Protein 2AXW (pdb70)

Solvent-accessible surface area: 14373 Å² total; per-residue (Å²): 29,68,10,64,31,112,54,93,50,21,62,45,83,102,11,175,81,21,28,99,0,0,30,3,79,0,27,5,204,80,87,9,73,5,1,18,0,20,5,72,48,162,74,16,99,84,125,14,15,78,1,12,0,95,10,126,93,42,199,71,101,0,101,0,43,2,9,36,121,52,23,56,64,41,183,62,175,61,17,80,0,2,43,50,111,16,148,85,121,72,4,104,2,20,0,21,0,20,28,91,33,120,22,26,96,30,32,0,101,5,21,0,2,0,0,2,29,3,52,78,81,92,115,11,89,66,55,93,24,96,7,102,15,170,40,66,13,72,25,106,42,87,75,72,131,42,72,91,14,151,72,26,34,101,2,0,18,3,76,0,5,2,168,80,82,10,67,5,1,23,0,18,5,74,31,178,53,16,117,82,114,13,16,50,1,31,2,123,15,145,98,50,245,72,84,1,85,0,55,2,7,28,136,50,23,62,60,41,192,62,191,61,16,105,0,2,44,58,111,18,148,78,98,65,4,115,2,23,0,24,0,15,30,97,25,114,8,31,82,21,63,0,82,0,15,0,3,0,0,3,20,12,52,94,80,75,124,11,86,60,54,146,18,73,1,96,9,150

Structure (mmCIF, N/CA/C/O backbone):
data_2AXW
#
_entry.id   2AXW
#
_cell.length_a   33.590
_cell.length_b   61.820
_cell.length_c   112.200
_cell.angle_alpha   90.00
_cell.angle_beta   90.00
_cell.angle_gamma   90.00
#
_symmetry.space_group_name_H-M   'P 21 21 21'
#
loop_
_entity.id
_entity.type
_entity.pdbx_description
1 polymer 'DraD invasin'
2 non-polymer 'CHLORIDE ION'
3 non-polymer GLYCEROL
4 water water
#
loop_
_atom_site.group_PDB
_atom_site.id
_atom_site.type_symbol
_atom_site.label_atom_id
_atom_site.label_alt_id
_atom_site.label_comp_id
_atom_site.label_asym_id
_atom_site.label_entity_id
_atom_site.label_seq_id
_atom_site.pdbx_PDB_ins_code
_atom_site.Cartn_x
_atom_site.Cartn_y
_atom_site.Cartn_z
_atom_site.occupancy
_atom_site.B_iso_or_equiv
_atom_site.auth_seq_id
_atom_site.auth_comp_id
_atom_site.auth_asym_id
_atom_site.auth_atom_id
_atom_site.pdbx_PDB_model_num
ATOM 1 N N . ALA A 1 1 ? -5.560 36.042 -5.300 1.00 17.84 1 ALA A N 1
ATOM 2 C CA . ALA A 1 1 ? -5.035 36.286 -3.903 1.00 12.83 1 ALA A CA 1
ATOM 3 C C . ALA A 1 1 ? -5.389 37.684 -3.469 1.00 12.00 1 ALA A C 1
ATOM 4 O O . ALA A 1 1 ? -5.147 38.628 -4.223 1.00 12.85 1 ALA A O 1
ATOM 13 N N . GLU A 1 2 ? -5.956 37.833 -2.272 1.00 10.77 2 GLU A N 1
ATOM 14 C CA . GLU A 1 2 ? -6.455 39.124 -1.803 1.00 11.51 2 GLU A CA 1
ATOM 15 C C . GLU A 1 2 ? -6.332 39.206 -0.299 1.00 10.07 2 GLU A C 1
ATOM 16 O O . GLU A 1 2 ? -6.591 38.226 0.410 1.00 11.37 2 GLU A O 1
ATOM 28 N N . LEU A 1 3 ? -5.956 40.380 0.174 1.00 9.91 3 LEU A N 1
ATOM 29 C CA . LEU A 1 3 ? -5.844 40.675 1.602 1.00 9.72 3 LEU A CA 1
ATOM 30 C C . LEU A 1 3 ? -6.997 41.544 2.092 1.00 10.12 3 LEU A C 1
ATOM 31 O O . LEU A 1 3 ? -7.494 42.391 1.346 1.00 11.71 3 LEU A O 1
ATOM 47 N N . HIS A 1 4 ? -7.335 41.403 3.361 1.00 10.84 4 HIS A N 1
ATOM 48 C CA . HIS A 1 4 ? -8.184 42.318 4.104 1.00 11.83 4 HIS A CA 1
ATOM 49 C C . HIS A 1 4 ? -7.555 42.576 5.450 1.00 11.69 4 HIS A C 1
ATOM 50 O O . HIS A 1 4 ? -6.932 41.677 6.038 1.00 12.63 4 HIS A O 1
ATOM 65 N N . LEU A 1 5 ? -7.726 43.790 5.959 1.00 12.32 5 LEU A N 1
ATOM 66 C CA . LEU A 1 5 ? -7.262 44.167 7.284 1.00 13.75 5 LEU A CA 1
ATOM 67 C C . LEU A 1 5 ? -8.305 45.027 7.949 1.00 14.57 5 LEU A C 1
ATOM 68 O O . LEU A 1 5 ? -8.914 45.878 7.305 1.00 18.10 5 LEU A O 1
ATOM 84 N N . GLU A 1 6 ? -8.460 44.842 9.253 1.00 15.33 6 GLU A N 1
ATOM 85 C CA . GLU A 1 6 ? -9.393 45.586 10.098 1.00 19.04 6 GLU A CA 1
ATOM 86 C C . GLU A 1 6 ? -8.574 46.072 11.306 1.00 18.08 6 GLU A C 1
ATOM 87 O O . GLU A 1 6 ? -7.708 45.363 11.846 1.00 17.43 6 GLU A O 1
ATOM 99 N N . SER A 1 7 ? -8.852 47.294 11.732 1.00 22.51 7 SER A N 1
ATOM 100 C CA . SER A 1 7 ? -8.060 47.907 12.781 1.00 28.71 7 SER A CA 1
ATOM 101 C C . SER A 1 7 ? -8.489 47.379 14.129 1.00 30.83 7 SER A C 1
ATOM 102 O O . SER A 1 7 ? -9.624 46.937 14.285 1.00 30.15 7 SER A O 1
ATOM 110 N N . ARG A 1 8 ? -7.535 47.385 15.062 1.00 32.41 8 ARG A N 1
ATOM 111 C CA . ARG A 1 8 ? -7.721 46.944 16.447 1.00 34.46 8 ARG A CA 1
ATOM 112 C C . ARG A 1 8 ? -6.902 47.826 17.400 1.00 35.27 8 ARG A C 1
ATOM 113 O O . ARG A 1 8 ? -5.870 48.379 17.017 1.00 33.42 8 ARG A O 1
ATOM 134 N N . GLY A 1 9 ? -7.379 47.948 18.640 1.00 38.01 9 GLY A N 1
ATOM 135 C CA . GLY A 1 9 ? -6.651 48.582 19.738 1.00 39.06 9 GLY A CA 1
ATOM 136 C C . GLY A 1 9 ? -5.724 49.751 19.427 1.00 39.71 9 GLY A C 1
ATOM 137 O O . GLY A 1 9 ? -4.501 49.563 19.301 1.00 41.51 9 GLY A O 1
ATOM 141 N N . GLY A 1 10 ? -6.302 50.954 19.338 1.00 37.78 10 GLY A N 1
ATOM 142 C CA . GLY A 1 10 ? -5.550 52.177 19.086 1.00 35.76 10 GLY A CA 1
ATOM 143 C C . GLY A 1 10 ? -5.677 53.220 20.185 1.00 32.77 10 GLY A C 1
ATOM 144 O O . GLY A 1 10 ? -5.589 54.421 19.943 1.00 33.38 10 GLY A O 1
ATOM 148 N N . SER A 1 11 ? -5.878 52.768 21.413 1.00 30.35 11 SER A N 1
ATOM 149 C CA . SER A 1 11 ? -6.115 53.695 22.513 1.00 27.16 11 SER A CA 1
ATOM 150 C C . SER A 1 11 ? -4.788 54.281 22.966 1.00 24.66 11 SER A C 1
ATOM 151 O O . SER A 1 11 ? -3.733 53.701 22.721 1.00 24.43 11 SER A O 1
ATOM 159 N N . GLY A 1 12 ? -4.849 55.440 23.615 1.00 24.24 12 GLY A N 1
ATOM 160 C CA . GLY A 1 12 ? -3.685 56.074 24.179 1.00 23.67 12 GLY A CA 1
ATOM 161 C C . GLY A 1 12 ? -3.350 55.394 25.481 1.00 21.04 12 GLY A C 1
ATOM 162 O O . GLY A 1 12 ? -3.452 55.999 26.548 1.00 24.50 12 GLY A O 1
ATOM 166 N N . THR A 1 13 ? -2.915 54.140 25.404 1.00 16.72 13 THR A N 1
ATOM 167 C CA . THR A 1 13 ? -2.465 53.431 26.578 1.00 13.85 13 THR A CA 1
ATOM 168 C C . THR A 1 13 ? -1.241 52.595 26.202 1.00 11.75 13 THR A C 1
ATOM 169 O O . THR A 1 13 ? -0.891 52.441 25.019 1.00 11.70 13 THR A O 1
ATOM 180 N N . GLN A 1 14 ? -0.613 52.003 27.222 1.00 10.73 14 GLN A N 1
ATOM 181 C CA . GLN A 1 14 ? 0.476 51.095 26.987 1.00 11.93 14 GLN A CA 1
ATOM 182 C C . GLN A 1 14 ? -0.097 49.992 26.072 1.00 11.23 14 GLN A C 1
ATOM 183 O O . GLN A 1 14 ? -1.211 49.511 26.295 1.00 13.59 14 GLN A O 1
ATOM 197 N N . LEU A 1 15 ? 0.697 49.512 25.107 1.00 9.35 15 LEU A N 1
ATOM 198 C CA . LEU A 1 15 ? 0.376 48.305 24.354 1.00 9.53 15 LEU A CA 1
ATOM 199 C C . LEU A 1 15 ? 1.042 47.127 25.024 1.00 9.24 15 LEU A C 1
ATOM 200 O O . LEU A 1 15 ? 2.226 47.154 25.316 1.00 11.33 15 LEU A O 1
ATOM 216 N N . ARG A 1 16 ? 0.288 46.075 25.256 1.00 9.28 16 ARG A N 1
ATOM 217 C CA . ARG A 1 16 ? 0.833 44.858 25.782 1.00 9.52 16 ARG A CA 1
ATOM 218 C C . ARG A 1 16 ? 1.395 43.976 24.675 1.00 8.56 16 ARG A C 1
ATOM 219 O O . ARG A 1 16 ? 0.866 43.959 23.558 1.00 9.51 16 ARG A O 1
ATOM 240 N N . ASP A 1 17 ? 2.408 43.193 24.993 1.00 8.34 17 ASP A N 1
ATOM 241 C CA . ASP A 1 17 ? 2.949 42.246 24.031 1.00 7.85 17 ASP A CA 1
ATOM 242 C C . ASP A 1 17 ? 1.816 41.366 23.538 1.00 8.14 17 ASP A C 1
ATOM 243 O O . ASP A 1 17 ? 1.052 40.825 24.325 1.00 9.51 17 ASP A O 1
ATOM 252 N N . GLY A 1 18 ? 1.738 41.195 22.225 1.00 8.83 18 GLY A N 1
ATOM 253 C CA . GLY A 1 18 ? 0.700 40.416 21.620 1.00 10.11 18 GLY A CA 1
ATOM 254 C C . GLY A 1 18 ? -0.583 41.155 21.317 1.00 10.61 18 GLY A C 1
ATOM 255 O O . GLY A 1 18 ? -1.463 40.571 20.674 1.00 12.94 18 GLY A O 1
ATOM 259 N N . ALA A 1 19 ? -0.725 42.400 21.749 1.00 11.43 19 ALA A N 1
ATOM 260 C CA . ALA A 1 19 ? -1.940 43.166 21.476 1.00 11.90 19 ALA A CA 1
ATOM 261 C C . ALA A 1 19 ? -2.154 43.264 19.995 1.00 11.00 19 ALA A C 1
ATOM 262 O O . ALA A 1 19 ? -1.247 43.630 19.250 1.00 11.22 19 ALA A O 1
ATOM 269 N N . LYS A 1 20 ? -3.371 43.033 19.541 1.00 11.77 20 LYS A N 1
ATOM 270 C CA . LYS A 1 20 ? -3.672 43.123 18.128 1.00 11.19 20 LYS A CA 1
ATOM 271 C C . LYS A 1 20 ? -3.814 44.576 17.755 1.00 12.35 20 LYS A C 1
ATOM 272 O O . LYS A 1 20 ? -4.598 45.307 18.346 1.00 17.67 20 LYS A O 1
ATOM 291 N N . VAL A 1 21 ? -2.989 45.022 16.843 1.00 11.02 21 VAL A N 1
ATOM 292 C CA . VAL A 1 21 ? -3.159 46.309 16.238 1.00 13.06 21 VAL A CA 1
ATOM 293 C C . VAL A 1 21 ? -3.933 46.255 14.950 1.00 13.69 21 VAL A C 1
ATOM 294 O O . VAL A 1 21 ? -4.529 47.247 14.570 1.00 17.20 21 VAL A O 1
ATOM 307 N N . ALA A 1 22 ? -3.913 45.110 14.267 1.00 12.59 22 ALA A N 1
ATOM 308 C CA . ALA A 1 22 ? -4.794 44.875 13.128 1.00 12.74 22 ALA A CA 1
ATOM 309 C C . ALA A 1 22 ? -5.030 43.394 13.007 1.00 11.47 22 ALA A C 1
ATOM 310 O O . ALA A 1 22 ? -4.193 42.586 13.396 1.00 12.64 22 ALA A O 1
ATOM 317 N N . THR A 1 23 ? -6.183 43.017 12.475 1.00 12.29 23 THR A N 1
ATOM 318 C CA . THR A 1 23 ? -6.481 41.636 12.169 1.00 13.31 23 THR A CA 1
ATOM 319 C C . THR A 1 23 ? -6.810 41.519 10.707 1.00 11.18 23 THR A C 1
ATOM 320 O O . THR A 1 23 ? -7.531 42.337 10.139 1.00 13.09 23 THR A O 1
ATOM 331 N N . GLY A 1 24 ? -6.248 40.513 10.089 1.00 11.67 24 GLY A N 1
ATOM 332 C CA . GLY A 1 24 ? -6.302 40.334 8.664 1.00 13.65 24 GLY A CA 1
ATOM 333 C C . GLY A 1 24 ? -6.745 38.960 8.250 1.00 10.25 24 GLY A C 1
ATOM 334 O O . GLY A 1 24 ? -6.819 37.993 9.024 1.00 10.67 24 GLY A O 1
ATOM 338 N N . ARG A 1 25 ? -6.958 38.870 6.952 1.00 10.09 25 ARG A N 1
ATOM 339 C CA . ARG A 1 25 ? -7.171 37.601 6.312 1.00 10.30 25 ARG A CA 1
ATOM 340 C C . ARG A 1 25 ? -6.586 37.658 4.920 1.00 8.94 25 ARG A C 1
ATOM 341 O O . ARG A 1 25 ? -6.470 38.727 4.323 1.00 10.17 25 ARG A O 1
ATOM 362 N N . ILE A 1 26 ? -6.234 36.486 4.421 1.00 9.02 26 ILE A N 1
ATOM 363 C CA . ILE A 1 26 ? -5.802 36.297 3.067 1.00 9.30 26 ILE A CA 1
ATOM 364 C C . ILE A 1 26 ? -6.698 35.227 2.448 1.00 8.82 26 ILE A C 1
ATOM 365 O O . ILE A 1 26 ? -6.960 34.185 3.051 1.00 10.03 26 ILE A O 1
ATOM 381 N N . ILE A 1 27 ? -7.181 35.540 1.248 1.00 9.74 27 ILE A N 1
ATOM 382 C CA . ILE A 1 27 ? -8.114 34.714 0.503 1.00 10.28 27 ILE A CA 1
ATOM 383 C C . ILE A 1 27 ? -7.491 34.292 -0.810 1.00 9.78 27 ILE A C 1
ATOM 384 O O . ILE A 1 27 ? -6.954 35.130 -1.524 1.00 11.57 27 ILE A O 1
ATOM 400 N N . CYS A 1 28 ? -7.639 33.018 -1.148 1.00 10.77 28 CYS A N 1
ATOM 401 C CA . CYS A 1 28 ? -7.124 32.487 -2.394 1.00 11.99 28 CYS A CA 1
ATOM 402 C C . CYS A 1 28 ? -8.237 31.847 -3.230 1.00 13.48 28 CYS A C 1
ATOM 403 O O . CYS A 1 28 ? -9.035 31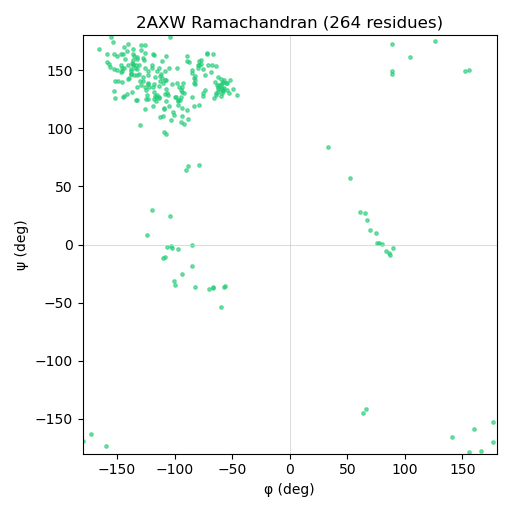.124 -2.662 1.00 19.71 28 CYS A O 1
ATOM 410 N N . ARG A 1 29 ? -8.245 32.046 -4.559 1.00 13.02 29 ARG A N 1
ATOM 411 C CA . ARG A 1 29 ? -9.271 31.529 -5.485 1.00 13.59 29 ARG A CA 1
ATOM 412 C C . ARG A 1 29 ? -8.880 30.274 -6.246 1.00 15.26 29 ARG A C 1
ATOM 413 O O . ARG A 1 29 ? -9.732 29.472 -6.594 1.00 20.02 29 ARG A O 1
ATOM 434 N N . GLU A 1 30 ? -7.621 30.167 -6.594 1.00 14.44 30 GLU A N 1
ATOM 435 C CA . GLU A 1 30 ? -7.037 29.028 -7.286 1.00 17.64 30 GLU A CA 1
ATOM 436 C C . GLU A 1 30 ? -6.577 27.973 -6.287 1.00 15.15 30 GLU A C 1
ATOM 437 O O . GLU A 1 30 ? -6.234 28.319 -5.137 1.00 15.34 30 GLU A O 1
ATOM 449 N N . ALA A 1 31 ? -6.471 26.724 -6.720 1.00 15.57 31 ALA A N 1
ATOM 450 C CA . ALA A 1 31 ? -5.875 25.651 -5.981 1.00 15.84 31 ALA A CA 1
ATOM 451 C C . ALA A 1 31 ? -4.525 26.126 -5.569 1.00 14.43 31 ALA A C 1
ATOM 452 O O . ALA A 1 31 ? -3.738 26.675 -6.344 1.00 15.39 31 ALA A O 1
ATOM 459 N N . HIS A 1 32 ? -4.288 25.936 -4.305 1.00 13.30 32 HIS A N 1
ATOM 460 C CA . HIS A 1 32 ? -3.091 26.426 -3.701 1.00 12.76 32 HIS A CA 1
ATOM 461 C C . HIS A 1 32 ? -2.759 25.477 -2.579 1.00 11.87 32 HIS A C 1
ATOM 462 O O . HIS A 1 32 ? -3.637 24.720 -2.091 1.00 13.88 32 HIS A O 1
ATOM 477 N N . THR A 1 33 ? -1.512 25.540 -2.124 1.00 11.36 33 THR A N 1
ATOM 478 C CA . THR A 1 33 ? -1.055 24.669 -1.066 1.00 11.41 33 THR A CA 1
ATOM 479 C C . THR A 1 33 ? -0.808 25.397 0.237 1.00 9.97 33 THR A C 1
ATOM 480 O O . THR A 1 33 ? -0.585 24.740 1.247 1.00 11.15 33 THR A O 1
ATOM 491 N N . GLY A 1 34 ? -0.805 26.726 0.224 1.00 9.55 34 GLY A N 1
ATOM 492 C CA . GLY A 1 34 ? -0.566 27.467 1.448 1.00 8.68 34 GLY A CA 1
ATOM 493 C C . GLY A 1 34 ? -0.527 28.944 1.162 1.00 7.88 34 GLY A C 1
ATOM 494 O O . GLY A 1 34 ? -0.906 29.401 0.087 1.00 9.09 34 GLY A O 1
ATOM 498 N N . PHE A 1 35 ? -0.106 29.679 2.181 1.00 7.51 35 PHE A N 1
ATOM 499 C CA . PHE A 1 35 ? -0.243 31.109 2.252 1.00 7.24 35 PHE A CA 1
ATOM 500 C C . PHE A 1 35 ? 1.051 31.708 2.773 1.00 6.81 35 PHE A C 1
ATOM 501 O O . PHE A 1 35 ? 1.791 31.083 3.526 1.00 8.01 35 PHE A O 1
ATOM 518 N N . HIS A 1 36 ? 1.271 32.978 2.446 1.00 7.68 36 HIS A N 1
ATOM 519 C CA . HIS A 1 36 ? 2.450 33.730 2.873 1.00 7.52 36 HIS A CA 1
ATOM 520 C C . HIS A 1 36 ? 2.000 35.165 3.109 1.00 6.95 36 HIS A C 1
ATOM 521 O O . HIS A 1 36 ? 1.391 35.744 2.216 1.00 8.30 36 HIS A O 1
ATOM 536 N N . VAL A 1 37 ? 2.273 35.730 4.282 1.00 6.65 37 VAL A N 1
ATOM 537 C CA . VAL A 1 37 ? 1.968 37.119 4.575 1.00 7.48 37 VAL A CA 1
ATOM 538 C C . VAL A 1 37 ? 3.179 37.781 5.173 1.00 6.68 37 VAL A C 1
ATOM 539 O O . VAL A 1 37 ? 3.960 37.143 5.883 1.00 7.79 37 VAL A O 1
ATOM 562 N N . TRP A 1 38 ? 3.347 39.052 4.885 1.00 6.73 38 TRP A N 1
ATOM 563 C CA . TRP A 1 38 ? 4.518 39.781 5.368 1.00 6.98 38 TRP A CA 1
ATOM 564 C C . TRP A 1 38 ? 4.178 41.245 5.472 1.00 6.99 38 TRP A C 1
ATOM 565 O O . TRP A 1 38 ? 3.104 41.676 5.070 1.00 8.31 38 TRP A O 1
ATOM 586 N N . MET A 1 39 ? 5.092 42.030 6.001 1.00 7.13 39 MET A N 1
ATOM 587 C CA . MET A 1 39 ? 4.980 43.471 5.981 1.00 7.54 39 MET A CA 1
ATOM 588 C C . MET A 1 39 ? 6.047 44.058 5.086 1.00 7.66 39 MET A C 1
ATOM 589 O O . MET A 1 39 ? 7.175 43.598 5.069 1.00 8.33 39 MET A O 1
ATOM 603 N N . ASN A 1 40 ? 5.682 45.090 4.338 1.00 8.51 40 ASN A N 1
ATOM 604 C CA . ASN A 1 40 ? 6.630 45.838 3.524 1.00 9.56 40 ASN A CA 1
ATOM 605 C C . ASN A 1 40 ? 7.211 46.958 4.380 1.00 9.26 40 ASN A C 1
ATOM 606 O O . ASN A 1 40 ? 6.908 48.134 4.202 1.00 10.45 40 ASN A O 1
ATOM 617 N N . GLU A 1 41 ? 7.983 46.536 5.376 1.00 9.37 41 GLU A N 1
ATOM 618 C CA . GLU A 1 41 ? 8.450 47.380 6.476 1.00 9.33 41 GLU A CA 1
ATOM 619 C C . GLU A 1 41 ? 9.828 46.897 6.866 1.00 8.93 41 GLU A C 1
ATOM 620 O O . GLU A 1 41 ? 10.236 45.786 6.532 1.00 10.22 41 GLU A O 1
ATOM 632 N N . ARG A 1 42 ? 10.538 47.728 7.610 1.00 9.71 42 ARG A N 1
ATOM 633 C CA . ARG A 1 42 ? 11.864 47.378 8.109 1.00 9.54 42 ARG A CA 1
ATOM 634 C C . ARG A 1 42 ? 11.812 46.233 9.113 1.00 9.02 42 ARG A C 1
ATOM 635 O O . ARG A 1 42 ? 11.085 46.301 10.115 1.00 10.34 42 ARG A O 1
ATOM 656 N N . GLN A 1 43 ? 12.589 45.195 8.859 1.00 9.98 43 GLN A N 1
ATOM 657 C CA . GLN A 1 43 ? 12.738 44.068 9.766 1.00 10.44 43 GLN A CA 1
ATOM 658 C C . GLN A 1 43 ? 13.770 44.399 10.839 1.00 11.72 43 GLN A C 1
ATOM 659 O O . GLN A 1 43 ? 14.791 45.008 10.558 1.00 14.34 43 GLN A O 1
ATOM 673 N N . VAL A 1 44 ? 13.535 43.933 12.054 1.00 10.84 44 VAL A N 1
ATOM 674 C CA . VAL A 1 44 ? 14.435 44.187 13.156 1.00 12.55 44 VAL A CA 1
ATOM 675 C C . VAL A 1 44 ? 15.198 42.945 13.527 1.00 14.35 44 VAL A C 1
ATOM 676 O O . VAL A 1 44 ? 14.646 41.837 13.550 1.00 15.43 44 VAL A O 1
ATOM 689 N N . ASP A 1 45 ? 16.473 43.131 13.860 1.00 17.64 45 ASP A N 1
ATOM 690 C CA . ASP A 1 45 ? 17.232 42.091 14.546 1.00 22.15 45 ASP A CA 1
ATOM 691 C C . ASP A 1 45 ? 17.430 40.830 13.679 1.00 18.73 45 ASP A C 1
ATOM 692 O O . ASP A 1 45 ? 17.565 39.730 14.200 1.00 20.09 45 ASP A O 1
ATOM 701 N N . GLY A 1 46 ? 17.441 40.962 12.362 1.00 17.93 46 GLY A N 1
ATOM 702 C CA . GLY A 1 46 ? 17.574 39.805 11.499 1.00 18.11 46 GLY A CA 1
ATOM 703 C C . GLY A 1 46 ? 16.360 38.872 11.467 1.00 16.05 46 GLY A C 1
ATOM 704 O O . GLY A 1 46 ? 16.469 37.764 10.943 1.00 17.65 46 GLY A O 1
ATOM 708 N N . ARG A 1 47 ? 15.214 39.295 12.004 1.00 12.11 47 ARG A N 1
ATOM 709 C CA . ARG A 1 47 ? 14.021 38.472 12.014 1.00 11.54 47 ARG A CA 1
ATOM 710 C C . ARG A 1 47 ? 13.253 38.616 10.711 1.00 10.33 47 ARG A C 1
ATOM 711 O O . ARG A 1 47 ? 13.199 39.688 10.111 1.00 12.53 47 ARG A O 1
ATOM 732 N N . ALA A 1 48 ? 12.605 37.538 10.292 1.00 9.56 48 ALA A N 1
ATOM 733 C CA . ALA A 1 48 ? 11.756 37.589 9.110 1.00 9.05 48 ALA A CA 1
ATOM 734 C C . ALA A 1 48 ? 10.496 38.405 9.336 1.00 8.00 48 ALA A C 1
ATOM 735 O O . ALA A 1 48 ? 10.015 39.088 8.424 1.00 8.87 48 ALA A O 1
ATOM 742 N N . GLU A 1 49 ? 9.921 38.297 10.533 1.00 8.10 49 GLU A N 1
ATOM 743 C CA . GLU A 1 49 ? 8.519 38.650 10.792 1.00 8.35 49 GLU A CA 1
ATOM 744 C C . GLU A 1 49 ? 8.323 39.675 11.884 1.00 7.96 49 GLU A C 1
ATOM 745 O O . GLU A 1 49 ? 7.187 39.922 12.283 1.00 8.48 49 GLU A O 1
ATOM 757 N N . ARG A 1 50 ? 9.420 40.266 12.366 1.00 8.20 50 ARG A N 1
ATOM 758 C CA . ARG A 1 50 ? 9.391 41.274 13.420 1.00 9.74 50 ARG A CA 1
ATOM 759 C C . ARG A 1 50 ? 9.853 42.557 12.782 1.00 9.12 50 ARG A C 1
ATOM 760 O O . ARG A 1 50 ? 10.923 42.603 12.165 1.00 10.87 50 ARG A O 1
ATOM 781 N N . TYR A 1 51 ? 9.045 43.596 12.918 1.00 8.45 51 TYR A N 1
ATOM 782 C CA . TYR A 1 51 ? 9.176 44.817 12.160 1.00 8.83 51 TYR A CA 1
ATOM 783 C C . TYR A 1 51 ? 9.090 46.035 13.053 1.00 8.98 51 TYR A C 1
ATOM 784 O O . TYR A 1 51 ? 8.558 45.980 14.163 1.00 10.14 51 TYR A O 1
ATOM 802 N N . VAL A 1 52 ? 9.591 47.147 12.569 1.00 9.51 52 VAL A N 1
ATOM 803 C CA . VAL A 1 52 ? 9.316 48.438 13.148 1.00 10.27 52 VAL A CA 1
ATOM 804 C C . VAL A 1 52 ? 8.630 49.248 12.125 1.00 11.41 52 VAL A C 1
ATOM 805 O O . VAL A 1 52 ? 9.112 49.393 11.001 1.00 16.82 52 VAL A O 1
ATOM 828 N N . VAL A 1 53 ? 7.480 49.755 12.483 1.00 10.35 53 VAL A N 1
ATOM 829 C CA . VAL A 1 53 ? 6.733 50.648 11.653 1.00 11.76 53 VAL A CA 1
ATOM 830 C C . VAL A 1 53 ? 6.778 52.059 12.170 1.00 11.54 53 VAL A C 1
ATOM 831 O O . VAL A 1 53 ? 7.131 52.315 13.330 1.00 12.66 53 VAL A O 1
ATOM 844 N N . GLN A 1 54 ? 6.435 52.981 11.281 1.00 11.47 54 GLN A N 1
ATOM 845 C CA . GLN A 1 54 ? 6.603 54.379 11.538 1.00 11.10 54 GLN A CA 1
ATOM 846 C C . GLN A 1 54 ? 5.275 55.142 11.504 1.00 10.40 54 GLN A C 1
ATOM 847 O O . GLN A 1 54 ? 4.322 54.789 10.804 1.00 11.83 54 GLN A O 1
ATOM 861 N N . SER A 1 55 ? 5.249 56.223 12.268 1.00 10.11 55 SER A N 1
ATOM 862 C CA . SER A 1 55 ? 4.149 57.161 12.198 1.00 10.89 55 SER A CA 1
ATOM 863 C C . SER A 1 55 ? 4.093 57.870 10.866 1.00 11.22 55 SER A C 1
ATOM 864 O O . SER A 1 55 ? 5.057 57.888 10.108 1.00 11.92 55 SER A O 1
ATOM 872 N N . LYS A 1 56 ? 2.955 58.491 10.594 1.00 12.26 56 LYS A N 1
ATOM 873 C CA . LYS A 1 56 ? 2.725 59.223 9.367 1.00 12.82 56 LYS A CA 1
ATOM 874 C C . LYS A 1 56 ? 3.757 60.306 9.152 1.00 12.54 56 LYS A C 1
ATOM 875 O O . LYS A 1 56 ? 4.153 60.564 8.024 1.00 14.09 56 LYS A O 1
ATOM 894 N N . ASP A 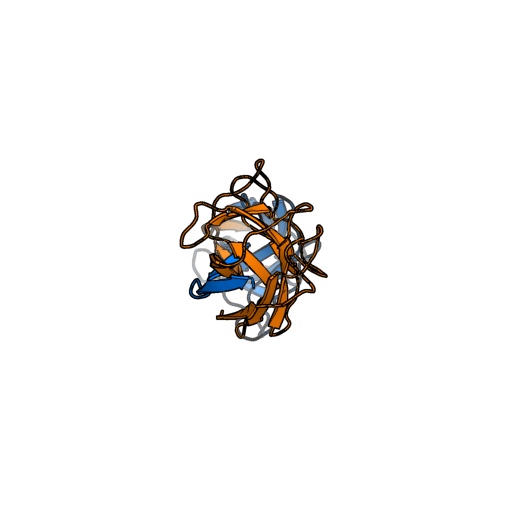1 57 ? 4.200 60.944 10.230 1.00 12.89 57 ASP A N 1
ATOM 895 C CA . ASP A 1 57 ? 5.196 62.008 10.143 1.00 13.65 57 ASP A CA 1
ATOM 896 C C . ASP A 1 57 ? 6.631 61.522 10.131 1.00 12.42 57 ASP A C 1
ATOM 897 O O . ASP A 1 57 ? 7.556 62.322 10.079 1.00 13.60 57 ASP A O 1
ATOM 906 N N . GLY A 1 58 ? 6.823 60.204 10.215 1.00 11.17 58 GLY A N 1
ATOM 907 C CA . GLY A 1 58 ? 8.157 59.663 10.170 1.00 11.36 58 GLY A CA 1
ATOM 908 C C . GLY A 1 58 ? 8.984 59.707 11.415 1.00 11.35 58 GLY A C 1
ATOM 909 O O . GLY A 1 58 ? 10.118 59.241 11.429 1.00 13.92 58 GLY A O 1
ATOM 913 N N . ARG A 1 59 ? 8.437 60.237 12.501 1.00 10.38 59 ARG A N 1
ATOM 914 C CA . ARG A 1 59 ? 9.269 60.568 13.655 1.00 10.29 59 ARG A CA 1
ATOM 915 C C . ARG A 1 59 ? 9.105 59.622 14.853 1.00 9.84 59 ARG A C 1
ATOM 916 O O . ARG A 1 59 ? 9.821 59.763 15.827 1.00 10.87 59 ARG A O 1
ATOM 937 N N . HIS A 1 60 ? 8.214 58.642 14.755 1.00 9.42 60 HIS A N 1
ATOM 938 C CA . HIS A 1 60 ? 7.910 57.750 15.860 1.00 9.27 60 HIS A CA 1
ATOM 939 C C . HIS A 1 60 ? 7.784 56.334 15.362 1.00 9.57 60 HIS A C 1
ATOM 940 O O . HIS A 1 60 ? 7.359 56.108 14.236 1.00 11.04 60 HIS A O 1
ATOM 955 N N . GLU A 1 61 ? 8.136 55.397 16.241 1.00 10.12 61 GLU A N 1
ATOM 956 C CA . GLU A 1 61 ? 8.188 53.966 15.941 1.00 10.81 61 GLU A CA 1
ATOM 957 C C . GLU A 1 61 ? 7.233 53.147 16.822 1.00 8.62 61 GLU A C 1
ATOM 958 O O . GLU A 1 61 ? 6.988 53.483 17.960 1.00 8.91 61 GLU A O 1
ATOM 970 N N . LEU A 1 62 ? 6.838 52.003 16.271 1.00 8.91 62 LEU A N 1
ATOM 971 C CA . LEU A 1 62 ? 6.102 50.964 16.952 1.00 8.45 62 LEU A CA 1
ATOM 972 C C . LEU A 1 62 ? 6.640 49.625 16.463 1.00 8.13 62 LEU A C 1
ATOM 973 O O . LEU A 1 62 ? 6.726 49.411 15.257 1.00 9.37 62 LEU A O 1
ATOM 989 N N . ARG A 1 63 ? 6.993 48.721 17.381 1.00 7.41 63 ARG A N 1
ATOM 990 C CA . ARG A 1 63 ? 7.475 47.391 17.007 1.00 7.44 63 ARG A CA 1
ATOM 991 C C . ARG A 1 63 ? 6.307 46.427 16.943 1.00 7.26 63 ARG A C 1
ATOM 992 O O . ARG A 1 63 ? 5.514 46.344 17.887 1.00 7.45 63 ARG A O 1
ATOM 1031 N N . VAL A 1 64 ? 6.210 45.685 15.847 1.00 6.95 64 VAL A N 1
ATOM 1032 C CA . VAL A 1 64 ? 5.122 44.752 15.612 1.00 7.21 64 VAL A CA 1
ATOM 1033 C C . VAL A 1 64 ? 5.648 43.436 15.064 1.00 7.37 64 VAL A C 1
ATOM 1034 O O . VAL A 1 64 ? 6.789 43.322 14.615 1.00 8.27 64 VAL A O 1
ATOM 1047 N N . ARG A 1 65 ? 4.775 42.440 15.049 1.00 8.03 65 ARG A N 1
ATOM 1048 C CA . ARG A 1 65 ? 5.049 41.195 14.384 1.00 7.89 65 ARG A CA 1
ATOM 1049 C C . ARG A 1 65 ? 3.790 40.704 13.683 1.00 7.53 65 ARG A C 1
ATOM 1050 O O . ARG A 1 65 ? 2.674 41.013 14.094 1.00 8.34 65 ARG A O 1
ATOM 1071 N N . THR A 1 66 ? 3.983 39.899 12.641 1.00 7.56 66 THR A N 1
ATOM 1072 C CA . THR A 1 66 ? 2.887 39.155 12.009 1.00 7.82 66 THR A CA 1
ATOM 1073 C C . THR A 1 66 ? 2.817 37.755 12.553 1.00 7.81 66 THR A C 1
ATOM 1074 O O . THR A 1 66 ? 3.858 37.076 12.651 1.00 8.77 66 THR A O 1
ATOM 1085 N N . GLY A 1 67 ? 1.627 37.270 12.871 1.00 8.60 67 GLY A N 1
ATOM 1086 C CA . GLY A 1 67 ? 1.513 35.881 13.299 1.00 10.51 67 GLY A CA 1
ATOM 1087 C C . GLY A 1 67 ? 0.080 35.486 13.440 1.00 9.09 67 GLY A C 1
ATOM 1088 O O . GLY A 1 67 ? -0.840 36.119 12.954 1.00 10.09 67 GLY A O 1
ATOM 1092 N N . GLY A 1 68 ? -0.098 34.394 14.148 1.00 10.91 68 GLY A N 1
ATOM 1093 C CA . GLY A 1 68 ? -1.417 33.842 14.419 1.00 11.07 68 GLY A CA 1
ATOM 1094 C C . GLY A 1 68 ? -1.371 32.343 14.341 1.00 10.86 68 GLY A C 1
ATOM 1095 O O . GLY A 1 68 ? -0.299 31.694 14.276 1.00 11.99 68 GLY A O 1
ATOM 1099 N N . ASP A 1 69 ? -2.560 31.752 14.278 1.00 10.02 69 ASP A N 1
ATOM 1100 C CA . ASP A 1 69 ? -2.657 30.307 14.300 1.00 10.15 69 ASP A CA 1
ATOM 1101 C C . ASP A 1 69 ? -1.994 29.720 13.058 1.00 9.40 69 ASP A C 1
ATOM 1102 O O . ASP A 1 69 ? -2.326 30.095 11.959 1.00 10.32 69 ASP A O 1
ATOM 1111 N N . GLY A 1 70 ? -1.095 28.762 13.234 1.00 10.15 70 GLY A N 1
ATOM 1112 C CA . GLY A 1 70 ? -0.513 28.044 12.127 1.00 10.34 70 GLY A CA 1
ATOM 1113 C C . GLY A 1 70 ? 0.571 28.745 11.337 1.00 9.15 70 GLY A C 1
ATOM 1114 O O . GLY A 1 70 ? 1.023 28.208 10.340 1.00 10.36 70 GLY A O 1
ATOM 1118 N N . TRP A 1 71 ? 0.938 29.960 11.737 1.00 8.38 71 TRP A N 1
ATOM 1119 C CA . TRP A 1 71 ? 1.905 30.764 10.989 1.00 7.92 71 TRP A CA 1
ATOM 1120 C C . TRP A 1 71 ? 3.284 30.571 11.556 1.00 8.26 71 TRP A C 1
ATOM 1121 O O . TRP A 1 71 ? 3.479 30.653 12.762 1.00 11.62 71 TRP A O 1
ATOM 1142 N N . SER A 1 72 ? 4.253 30.339 10.683 1.00 7.61 72 SER A N 1
ATOM 1143 C CA . SER A 1 72 ? 5.648 30.139 11.073 1.00 8.52 72 SER A CA 1
ATOM 1144 C C . SER A 1 72 ? 6.516 31.171 10.354 1.00 7.91 72 SER A C 1
ATOM 1145 O O . SER A 1 72 ? 6.338 31.385 9.159 1.00 8.06 72 SER A O 1
ATOM 1153 N N . PRO A 1 73 ? 7.494 31.767 11.028 1.00 8.50 73 PRO A N 1
ATOM 1154 C CA . PRO A 1 73 ? 8.429 32.653 10.321 1.00 8.13 73 PRO A CA 1
ATOM 1155 C C . PRO A 1 73 ? 9.077 31.950 9.151 1.00 8.15 73 PRO A C 1
ATOM 1156 O O . PRO A 1 73 ? 9.481 30.790 9.258 1.00 9.52 73 PRO A O 1
ATOM 1167 N N . VAL A 1 74 ? 9.215 32.660 8.053 1.00 8.54 74 VAL A N 1
ATOM 1168 C CA . VAL A 1 74 ? 9.860 32.080 6.890 1.00 9.48 74 VAL A CA 1
ATOM 1169 C C . VAL A 1 74 ? 11.358 32.024 7.116 1.00 11.05 74 VAL A C 1
ATOM 1170 O O . VAL A 1 74 ? 11.988 33.012 7.454 1.00 13.18 74 VAL A O 1
ATOM 1183 N N . LYS A 1 75 ? 11.909 30.845 6.920 1.00 12.99 75 LYS A N 1
ATOM 1184 C CA . LYS A 1 75 ? 13.327 30.574 7.141 1.00 15.03 75 LYS A CA 1
ATOM 1185 C C . LYS A 1 75 ? 14.125 30.844 5.896 1.00 16.50 75 LYS A C 1
ATOM 1186 O O . LYS A 1 75 ? 13.612 30.905 4.793 1.00 18.16 75 LYS A O 1
ATOM 1205 N N . GLY A 1 76 ? 15.424 30.985 6.103 1.00 18.99 76 GLY A N 1
ATOM 1206 C CA . GLY A 1 76 ? 16.376 31.105 5.024 1.00 18.68 76 GLY A CA 1
ATOM 1207 C C . GLY A 1 76 ? 16.607 32.521 4.556 1.00 16.93 76 GLY A C 1
ATOM 1208 O O . GLY A 1 76 ? 15.928 33.486 4.935 1.00 17.65 76 GLY A O 1
ATOM 1212 N N . GLU A 1 77 ? 17.592 32.641 3.687 1.00 18.04 77 GLU A N 1
ATOM 1213 C CA . GLU A 1 77 ? 18.010 33.930 3.221 1.00 16.91 77 GLU A CA 1
ATOM 1214 C C . GLU A 1 77 ? 16.840 34.619 2.503 1.00 18.03 77 GLU A C 1
ATOM 1215 O O . GLU A 1 77 ? 16.167 33.994 1.719 1.00 21.19 77 GLU A O 1
ATOM 1227 N N . GLY A 1 78 ? 16.655 35.906 2.761 1.00 18.69 78 GLY A N 1
ATOM 1228 C CA . GLY A 1 78 ? 15.568 36.656 2.156 1.00 18.88 78 GLY A CA 1
ATOM 1229 C C . GLY A 1 78 ? 14.163 36.438 2.711 1.00 17.76 78 GLY A C 1
ATOM 1230 O O . GLY A 1 78 ? 13.208 37.033 2.180 1.00 20.24 78 GLY A O 1
ATOM 1234 N N . GLY A 1 79 ? 14.010 35.606 3.731 1.00 16.20 79 GLY A N 1
ATOM 1235 C CA . GLY A 1 79 ? 12.699 35.308 4.256 1.00 14.15 79 GLY A CA 1
ATOM 1236 C C . GLY A 1 79 ? 11.970 36.538 4.724 1.00 13.14 79 GLY A C 1
ATOM 1237 O O . GLY A 1 79 ? 12.539 37.441 5.382 1.00 15.66 79 GLY A O 1
ATOM 1241 N N . LYS A 1 80 ? 10.700 36.561 4.434 1.00 12.34 80 LYS A N 1
ATOM 1242 C CA . LYS A 1 80 ? 9.956 37.577 5.038 1.00 13.55 80 LYS A CA 1
ATOM 1243 C C . LYS A 1 80 ? 8.609 37.152 5.498 1.00 9.05 80 LYS A C 1
ATOM 1244 O O . LYS A 1 80 ? 7.938 36.278 4.951 1.00 9.72 80 LYS A O 1
ATOM 1263 N N . GLY A 1 81 ? 8.236 37.694 6.636 1.00 7.63 81 GLY A N 1
ATOM 1264 C CA . GLY A 1 81 ? 6.973 37.357 7.219 1.00 7.25 81 GLY A CA 1
ATOM 1265 C C . GLY A 1 81 ? 6.854 35.900 7.619 1.00 6.75 81 GLY A C 1
ATOM 1266 O O . GLY A 1 81 ? 7.803 35.293 8.134 1.00 7.32 81 GLY A O 1
ATOM 1270 N N . VAL A 1 82 ? 5.630 35.395 7.450 1.00 6.79 82 VAL A N 1
ATOM 1271 C CA . VAL A 1 82 ? 5.212 34.105 7.943 1.00 6.62 82 VAL A CA 1
ATOM 1272 C C . VAL A 1 82 ? 4.528 33.313 6.845 1.00 6.31 82 VAL A C 1
ATOM 1273 O O . VAL A 1 82 ? 3.910 33.891 5.933 1.00 7.40 82 VAL A O 1
ATOM 1286 N N . SER A 1 83 ? 4.563 31.996 6.959 1.00 6.77 83 SER A N 1
ATOM 1287 C CA . SER A 1 83 ? 3.891 31.107 6.052 1.00 7.33 83 SER A CA 1
ATOM 1288 C C . SER A 1 83 ? 3.001 30.137 6.832 1.00 6.97 83 SER A C 1
ATOM 1289 O O . SER A 1 83 ? 3.204 29.880 8.012 1.00 7.60 83 SER A O 1
ATOM 1297 N N . ARG A 1 84 ? 2.031 29.582 6.130 1.00 7.23 84 ARG A N 1
ATOM 1298 C CA . ARG A 1 84 ? 1.089 28.633 6.728 1.00 7.84 84 ARG A CA 1
ATOM 1299 C C . ARG A 1 84 ? 0.591 27.696 5.632 1.00 7.87 84 ARG A C 1
ATOM 1300 O O . ARG A 1 84 ? 0.144 28.179 4.595 1.00 8.50 84 ARG A O 1
ATOM 1321 N N . PRO A 1 85 ? 0.588 26.394 5.860 1.00 8.29 85 PRO A N 1
ATOM 1322 C CA . PRO A 1 85 ? 0.067 25.473 4.856 1.00 9.26 85 PRO A CA 1
ATOM 1323 C C . PRO A 1 85 ? -1.458 25.439 4.885 1.00 8.89 85 PRO A C 1
ATOM 1324 O O . PRO A 1 85 ? -2.081 25.666 5.923 1.00 10.37 85 PRO A O 1
ATOM 1335 N N . GLY A 1 86 ? -2.037 25.092 3.753 1.00 9.42 86 GLY A N 1
ATOM 1336 C CA . GLY A 1 86 ? -3.450 24.804 3.672 1.00 10.05 86 GLY A CA 1
ATOM 1337 C C . GLY A 1 86 ? -4.031 25.077 2.321 1.00 9.55 86 GLY A C 1
ATOM 1338 O O . GLY A 1 86 ? -3.631 25.993 1.625 1.00 12.35 86 GLY A O 1
ATOM 1342 N N . GLN A 1 87 ? -5.055 24.296 1.994 1.00 9.74 87 GLN A N 1
ATOM 1343 C CA . GLN A 1 87 ? -5.740 24.400 0.717 1.00 10.20 87 GLN A CA 1
ATOM 1344 C C . GLN A 1 87 ? -7.053 25.137 0.832 1.00 10.38 87 GLN A C 1
ATOM 1345 O O . GLN A 1 87 ? -7.708 25.347 -0.185 1.00 11.55 87 GLN A O 1
ATOM 1359 N N . GLU A 1 88 ? -7.439 25.535 2.035 1.00 10.48 88 GLU A N 1
ATOM 1360 C CA . GLU A 1 88 ? -8.717 26.203 2.233 1.00 10.79 88 GLU A CA 1
ATOM 1361 C C . GLU A 1 88 ? -8.722 27.617 1.671 1.00 9.96 88 GLU A C 1
ATOM 1362 O O . GLU A 1 88 ? -7.675 28.201 1.372 1.00 10.48 88 GLU A O 1
ATOM 1374 N N . GLU A 1 89 ? -9.903 28.179 1.524 1.00 10.40 89 GLU A N 1
ATOM 1375 C CA . GLU A 1 89 ? -10.059 29.454 0.849 1.00 10.59 89 GLU A CA 1
ATOM 1376 C C . GLU A 1 89 ? -9.450 30.634 1.556 1.00 10.28 89 GLU A C 1
ATOM 1377 O O . GLU A 1 89 ? -8.985 31.554 0.890 1.00 12.54 89 GLU A O 1
ATOM 1389 N N . GLN A 1 90 ? -9.507 30.656 2.874 1.00 9.74 90 GLN A N 1
ATOM 1390 C CA . GLN A 1 90 ? -9.044 31.802 3.615 1.00 10.38 90 GLN A CA 1
ATOM 1391 C C . GLN A 1 90 ? -8.438 31.384 4.925 1.00 9.09 90 GLN A C 1
ATOM 1392 O O . GLN A 1 90 ? -8.902 30.423 5.554 1.00 10.54 90 GLN A O 1
ATOM 1406 N N . VAL A 1 91 ? -7.463 32.154 5.384 1.00 8.56 91 VAL A N 1
ATOM 1407 C CA . VAL A 1 91 ? -6.915 32.055 6.737 1.00 8.33 91 VAL A CA 1
ATOM 1408 C C . VAL A 1 91 ? -6.736 33.458 7.297 1.00 7.76 91 VAL A C 1
ATOM 1409 O O . VAL A 1 91 ? -6.618 34.435 6.543 1.00 9.20 91 VAL A O 1
ATOM 1422 N N . PHE A 1 92 ? -6.681 33.538 8.612 1.00 7.82 92 PHE A N 1
ATOM 1423 C CA . PHE A 1 92 ? -6.586 34.771 9.353 1.00 7.56 92 PHE A CA 1
ATOM 1424 C C . PHE A 1 92 ? -5.198 34.926 9.954 1.00 7.36 92 PHE A C 1
ATOM 1425 O O . PHE A 1 92 ? -4.558 33.942 10.313 1.00 8.80 92 PHE A O 1
ATOM 1442 N N . PHE A 1 93 ? -4.764 36.166 10.083 1.00 7.87 93 PHE A N 1
ATOM 1443 C CA . PHE A 1 93 ? -3.508 36.511 10.737 1.00 8.49 93 PHE A CA 1
ATOM 1444 C C . PHE A 1 93 ? -3.688 37.824 11.463 1.00 8.23 93 PHE A C 1
ATOM 1445 O O . PHE A 1 93 ? -4.620 38.574 11.197 1.00 9.85 93 PHE A O 1
ATOM 1462 N N . ASP A 1 94 ? -2.769 38.120 12.373 1.00 8.57 94 ASP A N 1
ATOM 1463 C CA . ASP A 1 94 ? -2.786 39.374 13.113 1.00 9.22 94 ASP A CA 1
ATOM 1464 C C . ASP A 1 94 ? -1.470 40.094 12.985 1.00 8.23 94 ASP A C 1
ATOM 1465 O O . ASP A 1 94 ? -0.408 39.479 12.782 1.00 9.13 94 ASP A O 1
ATOM 1474 N N . VAL A 1 95 ? -1.541 41.416 13.098 1.00 8.78 95 VAL A N 1
ATOM 1475 C CA . VAL A 1 95 ? -0.373 42.294 13.310 1.00 8.20 95 VAL A CA 1
ATOM 1476 C C . VAL A 1 95 ? -0.455 42.689 14.774 1.00 8.23 95 VAL A C 1
ATOM 1477 O O . VAL A 1 95 ? -1.455 43.266 15.218 1.00 9.59 95 VAL A O 1
ATOM 1490 N N . MET A 1 96 ? 0.568 42.335 15.551 1.00 7.89 96 MET A N 1
ATOM 1491 C CA . MET A 1 96 ? 0.554 42.446 16.993 1.00 8.41 96 MET A CA 1
ATOM 1492 C C . MET A 1 96 ? 1.689 43.297 17.485 1.00 7.68 96 MET A C 1
ATOM 1493 O O . MET A 1 96 ? 2.799 43.257 16.940 1.00 8.23 96 MET A O 1
ATOM 1507 N N . ALA A 1 97 ? 1.470 44.043 18.555 1.00 8.14 97 ALA A N 1
ATOM 1508 C CA . ALA A 1 97 ? 2.555 44.709 19.250 1.00 7.42 97 ALA A CA 1
ATOM 1509 C C . ALA A 1 97 ? 3.578 43.693 19.700 1.00 7.38 97 ALA A C 1
ATOM 1510 O O . ALA A 1 97 ? 3.228 42.647 20.263 1.00 8.63 97 ALA A O 1
ATOM 1517 N N . ASP A 1 98 ? 4.854 43.971 19.447 1.00 6.92 98 ASP A N 1
ATOM 1518 C CA . ASP A 1 98 ? 5.930 43.046 19.747 1.00 7.16 98 ASP A CA 1
ATOM 1519 C C . ASP A 1 98 ? 6.718 43.560 20.946 1.00 7.24 98 ASP A C 1
ATOM 1520 O O . ASP A 1 98 ? 7.610 44.384 20.816 1.00 9.00 98 ASP A O 1
ATOM 1529 N N . GLY A 1 99 ? 6.345 43.067 22.115 1.00 7.51 99 GLY A N 1
ATOM 1530 C CA . GLY A 1 99 ? 6.796 43.552 23.396 1.00 8.02 99 GLY A CA 1
ATOM 1531 C C . GLY A 1 99 ? 5.911 44.676 23.924 1.00 7.15 99 GLY A C 1
ATOM 1532 O O . GLY A 1 99 ? 5.348 45.450 23.146 1.00 8.04 99 GLY A O 1
ATOM 1536 N N . ASN A 1 100 ? 5.796 44.774 25.246 1.00 7.10 100 ASN A N 1
ATOM 1537 C CA . ASN A 1 100 ? 5.048 45.866 25.842 1.00 7.39 100 ASN A CA 1
ATOM 1538 C C . ASN A 1 100 ? 5.716 47.184 25.472 1.00 7.02 100 ASN A C 1
ATOM 1539 O O . ASN A 1 100 ? 6.946 47.291 25.588 1.00 7.55 100 ASN A O 1
ATOM 1550 N N . GLN A 1 101 ? 4.932 48.182 25.083 1.00 7.40 101 GLN A N 1
ATOM 1551 C CA . GLN A 1 101 ? 5.459 49.448 24.607 1.00 7.55 101 GLN A CA 1
ATOM 1552 C C . GLN A 1 101 ? 4.555 50.607 24.986 1.00 8.06 101 GLN A C 1
ATOM 1553 O O . GLN A 1 101 ? 3.341 50.487 25.029 1.00 9.59 101 GLN A O 1
ATOM 1567 N N . ASP A 1 102 ? 5.182 51.754 25.202 1.00 8.11 102 ASP A N 1
ATOM 1568 C CA . ASP A 1 102 ? 4.499 53.065 25.167 1.00 8.60 102 ASP A CA 1
ATOM 1569 C C . ASP A 1 102 ? 4.947 53.750 23.899 1.00 8.84 102 ASP A C 1
ATOM 1570 O O . ASP A 1 102 ? 6.162 53.909 23.678 1.00 10.14 102 ASP A O 1
ATOM 1579 N N . ILE A 1 103 ? 3.996 54.132 23.048 1.00 8.92 103 ILE A N 1
ATOM 1580 C CA . ILE A 1 103 ? 4.316 54.790 21.792 1.00 8.78 103 ILE A CA 1
ATOM 1581 C C . ILE A 1 103 ? 3.731 56.178 21.756 1.00 8.79 103 ILE A C 1
ATOM 1582 O O . ILE A 1 103 ? 2.824 56.523 22.518 1.00 9.89 103 ILE A O 1
ATOM 1598 N N . ALA A 1 104 ? 4.236 56.986 20.852 1.00 9.53 104 ALA A N 1
ATOM 1599 C CA . ALA A 1 104 ? 3.755 58.356 20.705 1.00 9.95 104 ALA A CA 1
ATOM 1600 C C . ALA A 1 104 ? 2.393 58.375 20.053 1.00 10.35 104 ALA A C 1
ATOM 1601 O O . ALA A 1 104 ? 2.074 57.582 19.190 1.00 11.41 104 ALA A O 1
ATOM 1608 N N . PRO A 1 105 ? 1.561 59.332 20.456 1.00 12.34 105 PRO A N 1
ATOM 1609 C CA . PRO A 1 105 ? 0.295 59.542 19.768 1.00 14.23 105 PRO A CA 1
ATOM 1610 C C . PRO A 1 105 ? 0.552 59.864 18.312 1.00 14.56 105 PRO A C 1
ATOM 1611 O O . PRO A 1 105 ? 1.509 60.585 17.961 1.00 16.03 105 PRO A O 1
ATOM 1622 N N . GLY A 1 106 ? -0.322 59.346 17.461 1.00 16.81 106 GLY A N 1
ATOM 1623 C CA . GLY A 1 106 ? -0.256 59.671 16.068 1.00 18.57 106 GLY A CA 1
ATOM 1624 C C . GLY A 1 106 ? -0.886 58.600 15.228 1.00 16.41 106 GLY A C 1
ATOM 1625 O O . GLY A 1 106 ? -1.413 57.603 15.717 1.00 17.25 106 GLY A O 1
ATOM 1629 N N . GLU A 1 107 ? -0.821 58.831 13.934 1.00 16.79 107 GLU A N 1
ATOM 1630 C CA . GLU A 1 107 ? -1.293 57.882 12.955 1.00 16.52 107 GLU A CA 1
ATOM 1631 C C . GLU A 1 107 ? -0.103 57.057 12.525 1.00 15.99 107 GLU A C 1
ATOM 1632 O O . GLU A 1 107 ? 0.938 57.597 12.202 1.00 19.00 107 GLU A O 1
ATOM 1644 N N . TYR A 1 108 ? -0.222 55.749 12.591 1.00 15.19 108 TYR A N 1
ATOM 1645 C CA . TYR A 1 108 ? 0.844 54.848 12.194 1.00 14.37 108 TYR A CA 1
ATOM 1646 C C . TYR A 1 108 ? 0.359 54.194 10.930 1.00 15.27 108 TYR A C 1
ATOM 1647 O O . TYR A 1 108 ? -0.821 53.908 10.756 1.00 20.07 108 TYR A O 1
ATOM 1665 N N . ARG A 1 109 ? 1.259 54.049 9.986 1.00 13.76 109 ARG A N 1
ATOM 1666 C CA . ARG A 1 109 ? 0.875 53.664 8.640 1.00 15.78 109 ARG A CA 1
ATOM 1667 C C . ARG A 1 109 ? 1.816 52.598 8.240 1.00 14.81 109 ARG A C 1
ATOM 1668 O O . ARG A 1 109 ? 3.048 52.851 8.222 1.00 16.50 109 ARG A O 1
ATOM 1689 N N . PHE A 1 110 ? 1.287 51.422 7.834 1.00 14.76 110 PHE A N 1
ATOM 1690 C CA . PHE A 1 110 ? 2.125 50.354 7.370 1.00 13.70 110 PHE A CA 1
ATOM 1691 C C . PHE A 1 110 ? 1.460 49.588 6.242 1.00 13.74 110 PHE A C 1
ATOM 1692 O O . PHE A 1 110 ? 0.273 49.755 5.954 1.00 15.87 110 PHE A O 1
ATOM 1709 N N . SER A 1 111 ? 2.276 48.739 5.644 1.00 11.59 111 SER A N 1
ATOM 1710 C CA . SER A 1 111 ? 1.950 48.019 4.446 1.00 11.85 111 SER A CA 1
ATOM 1711 C C . SER A 1 111 ? 2.088 46.519 4.631 1.00 9.85 111 SER A C 1
ATOM 1712 O O . SER A 1 111 ? 3.109 46.052 5.128 1.00 10.26 111 SER A O 1
ATOM 1720 N N . VAL A 1 112 ? 1.036 45.791 4.269 1.00 10.05 112 VAL A N 1
ATOM 1721 C CA . VAL A 1 112 ? 1.011 44.348 4.364 1.00 9.38 112 VAL A CA 1
ATOM 1722 C C . VAL A 1 112 ? 0.954 43.771 2.967 1.00 8.91 112 VAL A C 1
ATOM 1723 O O . VAL A 1 112 ? 0.211 44.253 2.111 1.00 10.73 112 VAL A O 1
ATOM 1736 N N . GLY A 1 113 ? 1.750 42.728 2.741 1.00 9.09 113 GLY A N 1
ATOM 1737 C CA . GLY A 1 113 ? 1.745 41.971 1.517 1.00 9.59 113 GLY A CA 1
ATOM 1738 C C . GLY A 1 113 ? 1.371 40.536 1.786 1.00 8.30 113 GLY A C 1
ATOM 1739 O O . GLY A 1 113 ? 1.368 40.064 2.917 1.00 8.58 113 GLY A O 1
ATOM 1743 N N . GLY A 1 114 ? 1.014 39.836 0.723 1.00 9.25 114 GLY A N 1
ATOM 1744 C CA . GLY A 1 114 ? 0.674 38.445 0.856 1.00 9.45 114 GLY A CA 1
ATOM 1745 C C . GLY A 1 114 ? 0.624 37.734 -0.459 1.00 8.94 114 GLY A C 1
ATOM 1746 O O . GLY A 1 114 ? 0.603 38.352 -1.518 1.00 10.38 114 GLY A O 1
ATOM 1750 N N . ALA A 1 115 ? 0.564 36.410 -0.382 1.00 9.03 115 ALA A N 1
ATOM 1751 C CA . ALA A 1 115 ? 0.514 35.562 -1.558 1.00 9.14 115 ALA A CA 1
ATOM 1752 C C . ALA A 1 115 ? -0.095 34.243 -1.221 1.00 8.77 115 ALA A C 1
ATOM 1753 O O . ALA A 1 115 ? -0.012 33.756 -0.096 1.00 9.40 115 ALA A O 1
ATOM 1760 N N . CYS A 1 116 ? -0.656 33.616 -2.257 1.00 9.58 116 CYS A N 1
ATOM 1761 C CA . CYS A 1 116 ? -1.085 32.234 -2.213 1.00 10.82 116 CYS A CA 1
ATOM 1762 C C . CYS A 1 116 ? -0.040 31.387 -2.933 1.00 9.34 116 CYS A C 1
ATOM 1763 O O . CYS A 1 116 ? 0.472 31.804 -3.975 1.00 10.59 116 CYS A O 1
ATOM 1770 N N . VAL A 1 117 ? 0.306 30.231 -2.387 1.00 9.15 117 VAL A N 1
ATOM 1771 C CA . VAL A 1 117 ? 1.313 29.363 -2.990 1.00 9.42 117 VAL A CA 1
ATOM 1772 C C . VAL A 1 117 ? 0.590 28.444 -3.966 1.00 9.64 117 VAL A C 1
ATOM 1773 O O . VAL A 1 117 ? -0.165 27.580 -3.564 1.00 11.44 117 VAL A O 1
ATOM 1786 N N . VAL A 1 118 ? 0.795 28.690 -5.252 1.00 9.53 118 VAL A N 1
ATOM 1787 C CA . VAL A 1 118 ? 0.032 28.033 -6.298 1.00 11.05 118 VAL A CA 1
ATOM 1788 C C . VAL A 1 118 ? 0.979 27.125 -7.111 1.00 11.74 118 VAL A C 1
ATOM 1789 O O . VAL A 1 118 ? 1.991 27.574 -7.606 1.00 14.89 118 VAL A O 1
ATOM 1802 N N . PRO A 1 119 ? 0.643 25.844 -7.274 1.00 12.12 119 PRO A N 1
ATOM 1803 C CA . PRO A 1 119 ? 1.452 24.968 -8.126 1.00 14.11 119 PRO A CA 1
ATOM 1804 C C . PRO A 1 119 ? 1.412 25.520 -9.558 1.00 14.16 119 PRO A C 1
ATOM 1805 O O . PRO A 1 119 ? 0.371 25.956 -10.081 1.00 16.14 119 PRO A O 1
ATOM 1816 N N . GLN A 1 120 ? 2.569 25.627 -10.148 1.00 12.28 120 GLN A N 1
ATOM 1817 C CA . GLN A 1 120 ? 2.717 25.959 -11.535 1.00 11.26 120 GLN A CA 1
ATOM 1818 C C . GLN A 1 120 ? 3.567 24.891 -12.172 1.00 11.29 120 GLN A C 1
ATOM 1819 O O . GLN A 1 120 ? 4.176 24.074 -11.504 1.00 14.79 120 GLN A O 1
ATOM 1833 N N . GLU A 1 121 ? 3.559 24.860 -13.479 1.00 11.14 121 GLU A N 1
ATOM 1834 C CA . GLU A 1 121 ? 4.191 23.795 -14.225 1.00 12.51 121 GLU A CA 1
ATOM 1835 C C . GLU A 1 121 ? 5.305 24.320 -15.092 1.00 12.02 121 GLU A C 1
ATOM 1836 O O . GLU A 1 121 ? 5.158 25.353 -15.739 1.00 14.49 121 GLU A O 1
ATOM 1848 N N . LYS A 1 122 ? 6.427 23.595 -15.128 1.00 10.68 122 LYS A N 1
ATOM 1849 C CA . LYS A 1 122 ? 7.544 23.858 -16.024 1.00 10.75 122 LYS A CA 1
ATOM 1850 C C . LYS A 1 122 ? 7.610 22.697 -17.004 1.00 9.29 122 LYS A C 1
ATOM 1851 O O . LYS A 1 122 ? 7.878 21.551 -16.606 1.00 9.64 122 LYS A O 1
ATOM 1870 N N . LEU A 1 123 ? 7.276 22.960 -18.258 1.00 9.21 123 LEU A N 1
ATOM 1871 C CA . LEU A 1 123 ? 7.067 21.897 -19.219 1.00 8.43 123 LEU A CA 1
ATOM 1872 C C . LEU A 1 123 ? 8.355 21.390 -19.832 1.00 8.64 123 LEU A C 1
ATOM 1873 O O . LEU A 1 123 ? 9.260 22.153 -20.157 1.00 10.63 123 LEU A O 1
ATOM 1889 N N . ALA A 1 124 ? 8.415 20.085 -20.043 1.00 8.79 124 ALA A N 1
ATOM 1890 C CA . ALA A 1 124 ? 9.414 19.443 -20.884 1.00 9.06 124 ALA A CA 1
ATOM 1891 C C . ALA A 1 124 ? 9.083 19.627 -22.355 1.00 9.42 124 ALA A C 1
ATOM 1892 O O . ALA A 1 124 ? 7.940 19.834 -22.744 1.00 10.14 124 ALA A O 1
ATOM 1899 N N . ALA A 1 125 ? 10.092 19.486 -23.208 1.00 9.75 125 ALA A N 1
ATOM 1900 C CA . ALA A 1 125 ? 9.862 19.360 -24.640 1.00 9.45 125 ALA A CA 1
ATOM 1901 C C . ALA A 1 125 ? 9.001 18.141 -24.912 1.00 8.87 125 ALA A C 1
ATOM 1902 O O . ALA A 1 125 ? 9.333 17.031 -24.487 1.00 9.75 125 ALA A O 1
ATOM 1909 N N . ALA A 1 126 ? 7.908 18.308 -25.661 1.00 8.80 126 ALA A N 1
ATOM 1910 C CA . ALA A 1 126 ? 7.066 17.167 -26.011 1.00 8.78 126 ALA A CA 1
ATOM 1911 C C . ALA A 1 126 ? 7.883 16.195 -26.844 1.00 8.01 126 ALA A C 1
ATOM 1912 O O . ALA A 1 126 ? 8.685 16.583 -27.702 1.00 9.32 126 ALA A O 1
ATOM 1919 N N . LEU A 1 127 ? 7.615 14.920 -26.630 1.00 7.33 127 LEU A N 1
ATOM 1920 C CA . LEU A 1 127 ? 8.356 13.851 -27.257 1.00 7.57 127 LEU A CA 1
ATOM 1921 C C . LEU A 1 127 ? 7.401 13.024 -28.109 1.00 8.05 127 LEU A C 1
ATOM 1922 O O . LEU A 1 127 ? 6.477 12.386 -27.596 1.00 9.57 127 LEU A O 1
ATOM 1938 N N . GLU A 1 128 ? 7.671 12.979 -29.410 1.00 8.06 128 GLU A N 1
ATOM 1939 C CA . GLU A 1 128 ? 6.923 12.141 -30.349 1.00 8.81 128 GLU A CA 1
ATOM 1940 C C . GLU A 1 128 ? 7.644 10.814 -30.444 1.00 8.61 128 GLU A C 1
ATOM 1941 O O . GLU A 1 128 ? 8.704 10.711 -31.087 1.00 9.50 128 GLU A O 1
ATOM 1953 N N . HIS A 1 129 ? 7.086 9.809 -29.795 1.00 9.79 129 HIS A N 1
ATOM 1954 C CA . HIS A 1 129 ? 7.665 8.490 -29.723 1.00 10.52 129 HIS A CA 1
ATOM 1955 C C . HIS A 1 129 ? 7.053 7.591 -30.771 1.00 10.68 129 HIS A C 1
ATOM 1956 O O . HIS A 1 129 ? 5.870 7.350 -30.746 1.00 12.59 129 HIS A O 1
ATOM 1971 N N . HIS A 1 130 ? 7.869 7.066 -31.667 1.00 10.14 130 HIS A N 1
ATOM 1972 C CA . HIS A 1 130 ? 7.403 6.106 -32.670 1.00 10.34 130 HIS A CA 1
ATOM 1973 C C . HIS A 1 130 ? 7.636 4.711 -32.101 1.00 11.39 130 HIS A C 1
ATOM 1974 O O . HIS A 1 130 ? 8.774 4.280 -31.898 1.00 15.40 130 HIS A O 1
ATOM 1989 N N . HIS A 1 131 ? 6.551 4.027 -31.785 1.00 10.85 131 HIS A N 1
ATOM 1990 C CA . HIS A 1 131 ? 6.614 2.680 -31.221 1.00 10.51 131 HIS A CA 1
ATOM 1991 C C . HIS A 1 131 ? 6.432 1.609 -32.282 1.00 10.04 131 HIS A C 1
ATOM 1992 O O . HIS A 1 131 ? 5.413 1.595 -32.973 1.00 11.14 131 HIS A O 1
ATOM 2007 N N . HIS A 1 132 ? 7.391 0.705 -32.372 1.00 10.27 132 HIS A N 1
ATOM 2008 C CA . HIS A 1 132 ? 7.303 -0.407 -33.301 1.00 11.66 132 HIS A CA 1
ATOM 2009 C C . HIS A 1 132 ? 6.719 -1.625 -32.595 1.00 11.60 132 HIS A C 1
ATOM 2010 O O . HIS A 1 132 ? 7.384 -2.231 -31.765 1.00 13.21 132 HIS A O 1
ATOM 2025 N N . HIS A 1 133 ? 5.460 -1.925 -32.886 1.00 11.41 133 HIS A N 1
ATOM 2026 C CA . HIS A 1 133 ? 4.801 -3.117 -32.384 1.00 12.73 133 HIS A CA 1
ATOM 2027 C C . HIS A 1 133 ? 5.067 -4.230 -33.395 1.00 14.27 133 HIS A C 1
ATOM 2028 O O . HIS A 1 133 ? 4.655 -4.129 -34.548 1.00 14.06 133 HIS A O 1
ATOM 2043 N N . HIS A 1 134 ? 5.790 -5.269 -33.002 1.00 18.33 134 HIS A N 1
ATOM 2044 C CA . HIS A 1 134 ? 6.136 -6.344 -33.947 1.00 23.90 134 HIS A CA 1
ATOM 2045 C C . HIS A 1 134 ? 6.690 -7.558 -33.230 1.00 28.27 134 HIS A C 1
ATOM 2046 O O . HIS A 1 134 ? 6.175 -8.651 -33.509 1.00 32.05 134 HIS A O 1
ATOM 2062 N N . ALA B 1 1 ? 13.101 20.436 -17.058 1.00 19.89 1 ALA B N 1
ATOM 2063 C CA . ALA B 1 1 ? 12.114 19.312 -17.182 1.00 14.25 1 ALA B CA 1
ATOM 2064 C C . ALA B 1 1 ? 12.452 18.564 -18.457 1.00 11.97 1 ALA B C 1
ATOM 2065 O O . ALA B 1 1 ? 12.541 19.205 -19.485 1.00 12.64 1 ALA B O 1
ATOM 2074 N N . GLU B 1 2 ? 12.598 17.244 -18.395 1.00 10.96 2 GLU B N 1
ATOM 2075 C CA . GLU B 1 2 ? 13.033 16.476 -19.537 1.00 10.37 2 GLU B CA 1
ATOM 2076 C C . GLU B 1 2 ? 12.359 15.112 -19.544 1.00 9.84 2 GLU B C 1
ATOM 2077 O O . GLU B 1 2 ? 12.237 14.523 -18.488 1.00 13.27 2 GLU B O 1
ATOM 2089 N N . LEU B 1 3 ? 11.949 14.631 -20.711 1.00 9.33 3 LEU B N 1
ATOM 2090 C CA . LEU B 1 3 ? 11.311 13.322 -20.908 1.00 9.85 3 LEU B CA 1
ATOM 2091 C C . LEU B 1 3 ? 12.188 12.384 -21.690 1.00 9.13 3 LEU B C 1
ATOM 2092 O O . LEU B 1 3 ? 12.868 12.771 -22.649 1.00 11.47 3 LEU B O 1
ATOM 2108 N N . HIS B 1 4 ? 12.126 11.129 -21.350 1.00 9.27 4 HIS B N 1
ATOM 2109 C CA . HIS B 1 4 ? 12.701 10.059 -22.131 1.00 10.18 4 HIS B CA 1
ATOM 2110 C C . HIS B 1 4 ? 11.717 8.915 -22.146 1.00 10.44 4 HIS B C 1
ATOM 2111 O O . HIS B 1 4 ? 11.002 8.706 -21.175 1.00 12.35 4 HIS B O 1
ATOM 2126 N N . LEU B 1 5 ? 11.683 8.192 -23.252 1.00 9.90 5 LEU B N 1
ATOM 2127 C CA . LEU B 1 5 ? 10.788 7.049 -23.411 1.00 9.93 5 LEU B CA 1
ATOM 2128 C C . LEU B 1 5 ? 11.514 5.924 -24.078 1.00 10.32 5 LEU B C 1
ATOM 2129 O O . LEU B 1 5 ? 12.285 6.175 -24.998 1.00 14.21 5 LEU B O 1
ATOM 2158 N N . GLU B 1 6 ? 11.172 4.696 -23.721 1.00 10.12 6 GLU B N 1
ATOM 2159 C CA . GLU B 1 6 ? 11.689 3.509 -24.353 1.00 10.20 6 GLU B CA 1
ATOM 2160 C C . GLU B 1 6 ? 10.555 2.537 -24.560 1.00 9.54 6 GLU B C 1
ATOM 2161 O O . GLU B 1 6 ? 9.775 2.257 -23.660 1.00 10.60 6 GLU B O 1
ATOM 2173 N N . SER B 1 7 ? 10.460 2.012 -25.764 1.00 9.73 7 SER B N 1
ATOM 2174 C CA . SER B 1 7 ? 9.464 1.002 -26.050 1.00 9.64 7 SER B CA 1
ATOM 2175 C C . SER B 1 7 ? 9.723 -0.270 -25.238 1.00 10.94 7 SER B C 1
ATOM 2176 O O . SER B 1 7 ? 10.848 -0.568 -24.839 1.00 14.92 7 SER B O 1
ATOM 2184 N N . ARG B 1 8 ? 8.646 -0.990 -24.997 1.00 10.52 8 ARG B N 1
ATOM 2185 C CA . ARG B 1 8 ? 8.647 -2.252 -24.268 1.00 12.76 8 ARG B CA 1
ATOM 2186 C C . ARG B 1 8 ? 7.934 -3.284 -25.131 1.00 14.59 8 ARG B C 1
ATOM 2187 O O . ARG B 1 8 ? 6.978 -2.972 -25.821 1.00 15.53 8 ARG B O 1
ATOM 2208 N N . GLY B 1 9 ? 8.419 -4.524 -25.078 1.00 19.13 9 GLY B N 1
ATOM 2209 C CA . GLY B 1 9 ? 7.994 -5.592 -25.966 1.00 23.06 9 GLY B CA 1
ATOM 2210 C C . GLY B 1 9 ? 7.078 -6.533 -25.238 1.00 26.31 9 GLY B C 1
ATOM 2211 O O . GLY B 1 9 ? 6.782 -6.330 -24.058 1.00 26.55 9 GLY B O 1
ATOM 2215 N N . GLY B 1 10 ? 6.605 -7.547 -25.962 1.00 29.17 10 GLY B N 1
ATOM 2216 C CA . GLY B 1 10 ? 5.682 -8.543 -25.429 1.00 33.46 10 GLY B CA 1
ATOM 2217 C C . GLY B 1 10 ? 5.709 -9.807 -26.266 1.00 36.15 10 GLY B C 1
ATOM 2218 O O . GLY B 1 10 ? 6.526 -9.923 -27.185 1.00 38.19 10 GLY B O 1
ATOM 2222 N N . SER B 1 11 ? 4.815 -10.749 -25.969 1.00 37.19 11 SER B N 1
ATOM 2223 C CA . SER B 1 11 ? 4.860 -12.063 -26.628 1.00 36.85 11 SER B CA 1
ATOM 2224 C C . SER B 1 11 ? 3.801 -12.233 -27.706 1.00 32.43 11 SER B C 1
ATOM 2225 O O . SER B 1 11 ? 3.422 -13.378 -28.016 1.00 33.92 11 SER B O 1
ATOM 2233 N N . GLY B 1 12 ? 3.326 -11.122 -28.276 1.00 26.50 12 GLY B N 1
ATOM 2234 C CA . GLY B 1 12 ? 2.523 -11.215 -29.482 1.00 17.05 12 GLY B CA 1
ATOM 2235 C C . GLY B 1 12 ? 1.639 -10.064 -29.843 1.00 13.91 12 GLY B C 1
ATOM 2236 O O . GLY B 1 12 ? 1.839 -8.906 -29.422 1.00 15.83 12 GLY B O 1
ATOM 2240 N N . THR B 1 13 ? 0.636 -10.385 -30.661 1.00 10.42 13 THR B N 1
ATOM 2241 C CA . THR B 1 13 ? -0.207 -9.335 -31.166 1.00 9.86 13 THR B CA 1
ATOM 2242 C C . THR B 1 13 ? -1.322 -8.977 -30.223 1.00 9.57 13 THR B C 1
ATOM 2243 O O . THR B 1 13 ? -1.900 -7.895 -30.383 1.00 12.11 13 THR B O 1
ATOM 2254 N N . GLN B 1 14 ? -1.655 -9.840 -29.278 1.00 9.80 14 GLN B N 1
ATOM 2255 C CA . GLN B 1 14 ? -2.620 -9.499 -28.247 1.00 10.16 14 GLN B CA 1
ATOM 2256 C C . GLN B 1 14 ? -1.920 -8.724 -27.141 1.00 10.00 14 GLN B C 1
ATOM 2257 O O . GLN B 1 14 ? -0.982 -9.217 -26.523 1.00 12.50 14 GLN B O 1
ATOM 2271 N N . LEU B 1 15 ? -2.371 -7.512 -26.927 1.00 9.18 15 LEU B N 1
ATOM 2272 C CA . LEU B 1 15 ? -1.896 -6.691 -25.826 1.00 8.58 15 LEU B CA 1
ATOM 2273 C C . LEU B 1 15 ? -2.988 -6.755 -24.786 1.00 8.92 15 LEU B C 1
ATOM 2274 O O . LEU B 1 15 ? -4.052 -6.147 -24.951 1.00 9.70 15 LEU B O 1
ATOM 2290 N N . ARG B 1 16 ? -2.747 -7.475 -23.702 1.00 8.97 16 ARG B N 1
ATOM 2291 C CA . ARG B 1 16 ? -3.710 -7.524 -22.609 1.00 9.09 16 ARG B CA 1
ATOM 2292 C C . ARG B 1 16 ? -3.740 -6.199 -21.883 1.00 8.71 16 ARG B C 1
ATOM 2293 O O . ARG B 1 16 ? -2.741 -5.466 -21.871 1.00 9.01 16 ARG B O 1
ATOM 2314 N N . ASP B 1 17 ? -4.859 -5.898 -21.254 1.00 8.77 17 ASP B N 1
ATOM 2315 C CA . ASP B 1 17 ? -4.947 -4.699 -20.463 1.00 8.65 17 ASP B CA 1
ATOM 2316 C C . ASP B 1 17 ? -3.766 -4.586 -19.524 1.00 8.42 17 ASP B C 1
ATOM 2317 O O . ASP B 1 17 ? -3.422 -5.545 -18.843 1.00 9.23 17 ASP B O 1
ATOM 2326 N N . GLY B 1 18 ? -3.166 -3.408 -19.464 1.00 8.22 18 GLY B N 1
ATOM 2327 C CA . GLY B 1 18 ? -2.046 -3.156 -18.582 1.00 9.29 18 GLY B CA 1
ATOM 2328 C C . GLY B 1 18 ? -0.694 -3.513 -19.176 1.00 9.52 18 GLY B C 1
ATOM 2329 O O . GLY B 1 18 ? 0.332 -3.168 -18.573 1.00 11.00 18 GLY B O 1
ATOM 2333 N N . ALA B 1 19 ? -0.634 -4.178 -20.321 1.00 8.90 19 ALA B N 1
ATOM 2334 C CA . ALA B 1 19 ? 0.645 -4.548 -20.897 1.00 10.11 19 ALA B CA 1
ATOM 2335 C C . ALA B 1 19 ? 1.410 -3.286 -21.237 1.00 8.79 19 ALA B C 1
ATOM 2336 O O . ALA B 1 19 ? 0.879 -2.348 -21.799 1.00 9.34 19 ALA B O 1
ATOM 2343 N N . LYS B 1 20 ? 2.701 -3.257 -20.936 1.00 9.70 20 LYS B N 1
ATOM 2344 C CA . LYS B 1 20 ? 3.487 -2.078 -21.237 1.00 9.73 20 LYS B CA 1
ATOM 2345 C C . LYS B 1 20 ? 3.754 -1.985 -22.731 1.00 9.85 20 LYS B C 1
ATOM 2346 O O . LYS B 1 20 ? 4.155 -2.971 -23.398 1.00 13.13 20 LYS B O 1
ATOM 2365 N N . VAL B 1 21 ? 3.547 -0.820 -23.255 1.00 9.68 21 VAL B N 1
ATOM 2366 C CA . VAL B 1 21 ? 4.009 -0.437 -24.572 1.00 10.27 21 VAL B CA 1
ATOM 2367 C C . VAL B 1 21 ? 5.267 0.403 -24.504 1.00 9.00 21 VAL B C 1
ATOM 2368 O O . VAL B 1 21 ? 6.094 0.344 -25.394 1.00 10.40 21 VAL B O 1
ATOM 2391 N N . ALA B 1 22 ? 5.424 1.193 -23.440 1.00 9.09 22 ALA B N 1
ATOM 2392 C CA . ALA B 1 22 ? 6.629 1.969 -23.271 1.00 8.76 22 ALA B CA 1
ATOM 2393 C C . ALA B 1 22 ? 6.770 2.316 -21.804 1.00 8.68 22 ALA B C 1
ATOM 2394 O O . ALA B 1 22 ? 5.775 2.358 -21.059 1.00 9.48 22 ALA B O 1
ATOM 2401 N N . THR B 1 23 ? 7.993 2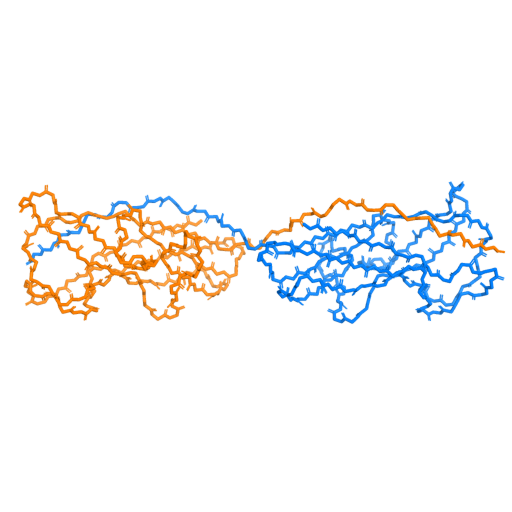.591 -21.385 1.00 8.53 23 THR B N 1
ATOM 2402 C CA . THR B 1 23 ? 8.291 3.139 -20.085 1.00 9.39 23 THR B CA 1
ATOM 2403 C C . THR B 1 23 ? 9.099 4.392 -20.273 1.00 8.47 23 THR B C 1
ATOM 2404 O O . THR B 1 23 ? 10.003 4.435 -21.091 1.00 10.34 23 THR B O 1
ATOM 2415 N N . GLY B 1 24 ? 8.743 5.420 -19.525 1.00 8.98 24 GLY B N 1
ATOM 2416 C CA . GLY B 1 24 ? 9.439 6.677 -19.595 1.00 9.92 24 GLY B CA 1
ATOM 2417 C C . GLY B 1 24 ? 9.917 7.136 -18.256 1.00 7.95 24 GLY B C 1
ATOM 2418 O O . GLY B 1 24 ? 9.608 6.575 -17.206 1.00 8.80 24 GLY B O 1
ATOM 2422 N N . ARG B 1 25 ? 10.701 8.184 -18.311 1.00 8.65 25 ARG B N 1
ATOM 2423 C CA . ARG B 1 25 ? 10.987 8.919 -17.103 1.00 10.23 25 ARG B CA 1
ATOM 2424 C C . ARG B 1 25 ? 10.946 10.394 -17.368 1.00 8.71 25 ARG B C 1
ATOM 2425 O O . ARG B 1 25 ? 11.124 10.870 -18.489 1.00 9.82 25 ARG B O 1
ATOM 2464 N N . ILE B 1 26 ? 10.601 11.100 -16.311 1.00 8.63 26 ILE B N 1
ATOM 2465 C CA . ILE B 1 26 ? 10.603 12.534 -16.284 1.00 8.65 26 ILE B CA 1
ATOM 2466 C C . ILE B 1 26 ? 11.596 12.980 -15.234 1.00 8.84 26 ILE B C 1
ATOM 2467 O O . ILE B 1 26 ? 11.622 12.469 -14.105 1.00 9.33 26 ILE B O 1
ATOM 2483 N N . ILE B 1 27 ? 12.452 13.907 -15.642 1.00 10.16 27 ILE B N 1
ATOM 2484 C CA . ILE B 1 27 ? 13.560 14.413 -14.846 1.00 10.79 27 ILE B CA 1
ATOM 2485 C C . ILE B 1 27 ? 13.314 15.885 -14.549 1.00 11.42 27 ILE B C 1
ATOM 2486 O O . ILE B 1 27 ? 13.022 16.676 -15.455 1.00 12.25 27 ILE B O 1
ATOM 2502 N N . CYS B 1 28 ? 13.408 16.242 -13.282 1.00 11.77 28 CYS B N 1
ATOM 2503 C CA . CYS B 1 28 ? 13.168 17.596 -12.799 1.00 13.38 28 CYS B CA 1
ATOM 2504 C C . CYS B 1 28 ? 14.331 18.002 -11.924 1.00 16.08 28 CYS B C 1
ATOM 2505 O O . CYS B 1 28 ? 14.415 17.593 -10.775 1.00 16.81 28 CYS B O 1
ATOM 2512 N N . ARG B 1 29 ? 15.228 18.818 -12.452 1.00 21.24 29 ARG B N 1
ATOM 2513 C CA . ARG B 1 29 ? 16.388 19.257 -11.664 1.00 24.56 29 ARG B CA 1
ATOM 2514 C C . ARG B 1 29 ? 16.089 20.431 -10.730 1.00 25.47 29 ARG B C 1
ATOM 2515 O O . ARG B 1 29 ? 16.612 20.490 -9.619 1.00 28.45 29 ARG B O 1
ATOM 2536 N N . GLU B 1 30 ? 15.254 21.361 -11.151 1.00 24.82 30 GLU B N 1
ATOM 2537 C CA . GLU B 1 30 ? 14.881 22.460 -10.270 1.00 26.17 30 GLU B CA 1
ATOM 2538 C C . GLU B 1 30 ? 14.019 21.936 -9.109 1.00 21.94 30 GLU B C 1
ATOM 2539 O O . GLU B 1 30 ? 13.293 20.936 -9.244 1.00 20.09 30 GLU B O 1
ATOM 2551 N N . ALA B 1 31 ? 14.137 22.577 -7.957 1.00 21.16 31 ALA B N 1
ATOM 2552 C CA . ALA B 1 31 ? 13.285 22.306 -6.823 1.00 19.19 31 ALA B CA 1
ATOM 2553 C C . ALA B 1 31 ? 11.834 22.223 -7.284 1.00 18.21 31 ALA B C 1
ATOM 2554 O O . ALA B 1 31 ? 11.346 23.091 -7.993 1.00 19.76 31 ALA B O 1
ATOM 2561 N N . HIS B 1 32 ? 11.170 21.141 -6.911 1.00 16.37 32 HIS B N 1
ATOM 2562 C CA . HIS B 1 32 ? 9.799 20.905 -7.346 1.00 13.85 32 HIS B CA 1
ATOM 2563 C C . HIS B 1 32 ? 9.090 20.053 -6.305 1.00 13.01 32 HIS B C 1
ATOM 2564 O O . HIS B 1 32 ? 9.744 19.428 -5.436 1.00 14.85 32 HIS B O 1
ATOM 2579 N N . THR B 1 33 ? 7.773 20.011 -6.362 1.00 13.05 33 THR B N 1
ATOM 2580 C CA . THR B 1 33 ? 6.963 19.238 -5.456 1.00 12.83 3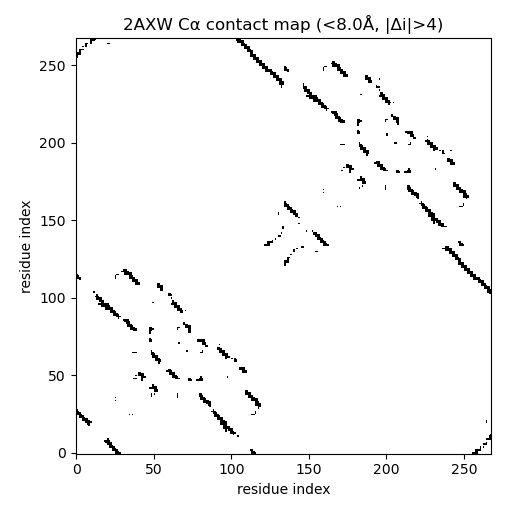3 THR B CA 1
ATOM 2581 C C . THR B 1 33 ? 6.338 18.049 -6.083 1.00 11.71 33 THR B C 1
ATOM 2582 O O . THR B 1 33 ? 5.795 17.235 -5.356 1.00 12.50 33 THR B O 1
ATOM 2593 N N . GLY B 1 34 ? 6.375 17.915 -7.410 1.00 10.32 34 GLY B N 1
ATOM 2594 C CA . GLY B 1 34 ? 5.802 16.742 -8.028 1.00 10.49 34 GLY B CA 1
ATOM 2595 C C . GLY B 1 34 ? 5.967 16.808 -9.518 1.00 8.43 34 GLY B C 1
ATOM 2596 O O . GLY B 1 34 ? 6.729 17.618 -10.060 1.00 9.56 34 GLY B O 1
ATOM 2600 N N . PHE B 1 35 ? 5.271 15.886 -10.176 1.00 8.25 35 PHE B N 1
ATOM 2601 C CA . PHE B 1 35 ? 5.427 15.586 -11.582 1.00 8.42 35 PHE B CA 1
ATOM 2602 C C . PHE B 1 35 ? 4.076 15.442 -12.246 1.00 8.12 35 PHE B C 1
ATOM 2603 O O . PHE B 1 35 ? 3.105 15.035 -11.613 1.00 9.04 35 PHE B O 1
ATOM 2620 N N . HIS B 1 36 ? 4.037 15.694 -13.544 1.00 8.11 36 HIS B N 1
ATOM 2621 C CA . HIS B 1 36 ? 2.803 15.590 -14.332 1.00 7.87 36 HIS B CA 1
ATOM 2622 C C . HIS B 1 36 ? 3.189 15.066 -15.707 1.00 7.30 36 HIS B C 1
ATOM 2623 O O . HIS B 1 36 ? 4.099 15.613 -16.333 1.00 8.17 36 HIS B O 1
ATOM 2638 N N . VAL B 1 37 ? 2.534 14.001 -16.170 1.00 7.04 37 VAL B N 1
ATOM 2639 C CA . VAL B 1 37 ? 2.799 13.444 -17.493 1.00 6.82 37 VAL B CA 1
ATOM 2640 C C . VAL B 1 37 ? 1.465 13.225 -18.170 1.00 6.88 37 VAL B C 1
ATOM 2641 O O . VAL B 1 37 ? 0.472 12.882 -17.526 1.00 7.83 37 VAL B O 1
ATOM 2664 N N . TRP B 1 38 ? 1.423 13.412 -19.483 1.00 6.84 38 TRP B N 1
ATOM 2665 C CA . TRP B 1 38 ? 0.205 13.280 -20.256 1.00 7.20 38 TRP B CA 1
ATOM 2666 C C . TRP B 1 38 ? 0.562 12.944 -21.686 1.00 7.23 38 TRP B C 1
ATOM 2667 O O . TRP B 1 38 ? 1.747 12.843 -22.050 1.00 7.97 38 TRP B O 1
ATOM 2688 N N . MET B 1 39 ? -0.458 12.753 -22.519 1.00 7.27 39 MET B N 1
ATOM 2689 C CA . MET B 1 39 ? -0.241 12.634 -23.964 1.00 7.96 39 MET B CA 1
ATOM 2690 C C . MET B 1 39 ? -0.947 13.774 -24.676 1.00 7.97 39 MET B C 1
ATOM 2691 O O . MET B 1 39 ? -2.030 14.178 -24.285 1.00 8.75 39 MET B O 1
ATOM 2716 N N . ASN B 1 40 ? -0.327 14.249 -25.748 1.00 8.23 40 ASN B N 1
ATOM 2717 C CA . ASN B 1 40 ? -0.961 15.190 -26.660 1.00 9.20 40 ASN B CA 1
ATOM 2718 C C . ASN B 1 40 ? -1.677 14.416 -27.762 1.00 10.01 40 ASN B C 1
ATOM 2719 O O . ASN B 1 40 ? -1.279 14.424 -28.921 1.00 11.88 40 ASN B O 1
ATOM 2730 N N . GLU B 1 41 ? -2.674 13.662 -27.326 1.00 10.13 41 GLU B N 1
ATOM 2731 C CA . GLU B 1 41 ? -3.395 12.707 -28.141 1.00 11.04 41 GLU B CA 1
ATOM 2732 C C . GLU B 1 41 ? -4.855 12.767 -27.772 1.00 11.40 41 GLU B C 1
ATOM 2733 O O . GLU B 1 41 ? -5.237 13.336 -26.741 1.00 11.83 41 GLU B O 1
ATOM 2745 N N . ARG B 1 42 ? -5.688 12.155 -28.605 1.00 11.52 42 ARG B N 1
ATOM 2746 C CA . ARG B 1 42 ? -7.110 12.125 -28.351 1.00 12.28 42 ARG B CA 1
ATOM 2747 C C . ARG B 1 42 ? -7.402 11.342 -27.076 1.00 10.83 42 ARG B C 1
ATOM 2748 O O . ARG B 1 42 ? -6.973 10.220 -26.894 1.00 10.69 42 ARG B O 1
ATOM 2769 N N . GLN B 1 43 ? -8.190 11.956 -26.214 1.00 12.35 43 GLN B N 1
ATOM 2770 C CA . GLN B 1 43 ? -8.672 11.368 -24.977 1.00 12.92 43 GLN B CA 1
ATOM 2771 C C . GLN B 1 43 ? -9.890 10.487 -25.194 1.00 13.98 43 GLN B C 1
ATOM 2772 O O . GLN B 1 43 ? -10.750 10.832 -25.978 1.00 17.53 43 GLN B O 1
ATOM 2797 N N . VAL B 1 44 ? -9.968 9.423 -24.413 1.00 12.41 44 VAL B N 1
ATOM 2798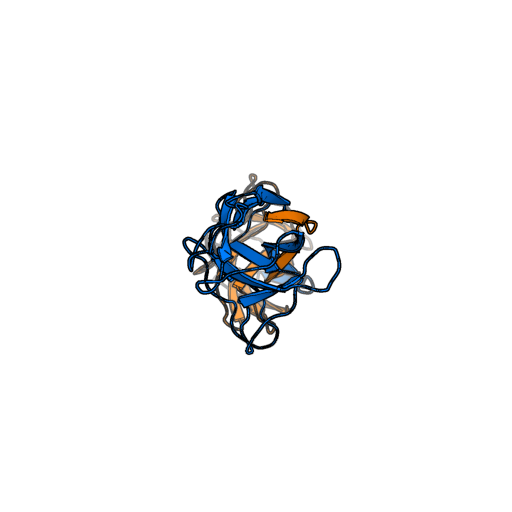 C CA . VAL B 1 44 ? -11.042 8.445 -24.480 1.00 13.01 44 VAL B CA 1
ATOM 2799 C C . VAL B 1 44 ? -11.996 8.609 -23.292 1.00 12.78 44 VAL B C 1
ATOM 2800 O O . VAL B 1 44 ? -11.581 8.666 -22.133 1.00 14.25 44 VAL B O 1
ATOM 2813 N N . ASP B 1 45 ? -13.288 8.706 -23.599 1.00 13.40 45 ASP B N 1
ATOM 2814 C CA . ASP B 1 45 ? -14.376 8.610 -22.625 1.00 14.53 45 ASP B CA 1
ATOM 2815 C C . ASP B 1 45 ? -14.321 9.682 -21.550 1.00 13.76 45 ASP B C 1
ATOM 2816 O O . ASP B 1 45 ? -14.771 9.487 -20.419 1.00 14.99 45 ASP B O 1
ATOM 2825 N N . GLY B 1 46 ? -13.755 10.829 -21.885 1.00 13.80 46 GLY B N 1
ATOM 2826 C CA . GLY B 1 46 ? -13.658 11.901 -20.922 1.00 15.00 46 GLY B CA 1
ATOM 2827 C C . GLY B 1 46 ? -12.734 11.632 -19.748 1.00 15.10 46 GLY B C 1
ATOM 2828 O O . GLY B 1 46 ? -12.846 12.312 -18.711 1.00 17.32 46 GLY B O 1
ATOM 2832 N N . ARG B 1 47 ? -11.803 10.689 -19.897 1.00 12.87 47 ARG B N 1
ATOM 2833 C CA . ARG B 1 47 ? -10.910 10.326 -18.813 1.00 12.09 47 ARG B CA 1
ATOM 2834 C C . ARG B 1 47 ? -9.525 10.856 -19.072 1.00 12.63 47 ARG B C 1
ATOM 2835 O O . ARG B 1 47 ? -8.949 10.582 -20.107 1.00 14.87 47 ARG B O 1
ATOM 2856 N N . ALA B 1 48 ? -8.941 11.523 -18.090 1.00 10.85 48 ALA B N 1
ATOM 2857 C CA . ALA B 1 48 ? -7.697 12.258 -18.253 1.00 10.68 48 ALA B CA 1
ATOM 2858 C C . ALA B 1 48 ? -6.559 11.382 -18.757 1.00 9.71 48 ALA B C 1
ATOM 2859 O O . ALA B 1 48 ? -5.713 11.862 -19.501 1.00 10.76 48 ALA B O 1
ATOM 2866 N N . GLU B 1 49 ? -6.509 10.129 -18.303 1.00 9.54 49 GLU B N 1
ATOM 2867 C CA . GLU B 1 49 ? -5.348 9.266 -18.483 1.00 9.34 49 GLU B CA 1
ATOM 2868 C C . GLU B 1 49 ? -5.465 8.328 -19.676 1.00 7.92 49 GLU B C 1
ATOM 2869 O O . GLU B 1 49 ? -4.530 7.571 -19.919 1.00 8.38 49 GLU B O 1
ATOM 2881 N N . ARG B 1 50 ? -6.612 8.313 -20.377 1.00 8.36 50 ARG B N 1
ATOM 2882 C CA . ARG B 1 50 ? -6.917 7.331 -21.408 1.00 8.07 50 ARG B CA 1
ATOM 2883 C C . ARG B 1 50 ? -6.873 7.972 -22.787 1.00 8.44 50 ARG B C 1
ATOM 2884 O O . ARG B 1 50 ? -7.520 9.010 -22.988 1.00 9.85 50 ARG B O 1
ATOM 2905 N N . TYR B 1 51 ? -6.147 7.348 -23.701 1.00 8.18 51 TYR B N 1
ATOM 2906 C CA . TYR B 1 51 ? -5.869 7.925 -25.006 1.00 8.27 51 TYR B CA 1
ATOM 2907 C C . TYR B 1 51 ? -6.033 6.880 -26.108 1.00 7.92 51 TYR B C 1
ATOM 2908 O O . TYR B 1 51 ? -6.015 5.683 -25.867 1.00 8.44 51 TYR B O 1
ATOM 2926 N N . VAL B 1 52 ? -6.132 7.371 -27.335 1.00 9.15 52 VAL B N 1
ATOM 2927 C CA . VAL B 1 52 ? -6.093 6.530 -28.529 1.00 9.75 52 VAL B CA 1
ATOM 2928 C C . VAL B 1 52 ? -5.139 7.136 -29.519 1.00 9.59 52 VAL B C 1
ATOM 2929 O O . VAL B 1 52 ? -5.160 8.359 -29.721 1.00 12.54 52 VAL B O 1
ATOM 2942 N N . VAL B 1 53 ? -4.317 6.283 -30.101 1.00 10.33 53 VAL B N 1
ATOM 2943 C CA . VAL B 1 53 ? -3.310 6.692 -31.002 1.00 14.70 53 VAL B CA 1
ATOM 2944 C C . VAL B 1 53 ? -3.399 5.869 -32.269 1.00 14.37 53 VAL B C 1
ATOM 2945 O O . VAL B 1 53 ? -4.056 4.819 -32.336 1.00 15.47 53 VAL B O 1
ATOM 2958 N N . GLN B 1 54 ? -2.659 6.381 -33.238 1.00 17.38 54 GLN B N 1
ATOM 2959 C CA . GLN B 1 54 ? -2.745 5.957 -34.620 1.00 20.33 54 GLN B CA 1
ATOM 2960 C C . GLN B 1 54 ? -1.508 5.198 -35.104 1.00 17.79 54 GLN B C 1
ATOM 2961 O O . GLN B 1 54 ? -0.385 5.506 -34.648 1.00 16.64 54 GLN B O 1
ATOM 2975 N N . SER B 1 55 ? -1.735 4.174 -35.961 1.00 15.31 55 SER B N 1
ATOM 2976 C CA . SER B 1 55 ? -0.660 3.544 -36.737 1.00 13.94 55 SER B CA 1
ATOM 2977 C C . SER B 1 55 ? -0.275 4.426 -37.915 1.00 14.04 55 SER B C 1
ATOM 2978 O O . SER B 1 55 ? -1.074 5.222 -38.414 1.00 17.37 55 SER B O 1
ATOM 2986 N N . LYS B 1 56 ? 0.957 4.261 -38.371 1.00 13.54 56 LYS B N 1
ATOM 2987 C CA . LYS B 1 56 ? 1.442 4.923 -39.555 1.00 13.74 56 LYS B CA 1
ATOM 2988 C C . LYS B 1 56 ? 0.618 4.568 -40.820 1.00 14.28 56 LYS B C 1
ATOM 2989 O O . LYS B 1 56 ? 0.242 5.460 -41.592 1.00 17.40 56 LYS B O 1
ATOM 3008 N N . ASP B 1 57 ? 0.465 3.262 -41.091 1.00 15.85 57 ASP B N 1
ATOM 3009 C CA . ASP B 1 57 ? -0.284 2.724 -42.253 1.00 16.36 57 ASP B CA 1
ATOM 3010 C C . ASP B 1 57 ? -1.205 1.626 -41.738 1.00 15.54 57 ASP B C 1
ATOM 3011 O O . ASP B 1 57 ? -0.998 1.080 -40.637 1.00 17.33 57 ASP B O 1
ATOM 3020 N N . GLY B 1 58 ? -2.213 1.285 -42.533 1.00 16.83 58 GLY B N 1
ATOM 3021 C CA . GLY B 1 58 ? -3.114 0.194 -42.190 1.00 16.44 58 GLY B CA 1
ATOM 3022 C C . GLY B 1 58 ? -4.331 0.600 -41.367 1.00 17.66 58 GLY B C 1
ATOM 3023 O O . GLY B 1 58 ? -5.172 -0.245 -41.070 1.00 18.89 58 GLY B O 1
ATOM 3027 N N . ARG B 1 59 ? -4.422 1.871 -40.988 1.00 17.90 59 ARG B N 1
ATOM 3028 C CA . ARG B 1 59 ? -5.598 2.403 -40.295 1.00 17.98 59 ARG B CA 1
ATOM 3029 C C . ARG B 1 59 ? -5.942 1.565 -39.087 1.00 16.91 59 ARG B C 1
ATOM 3030 O O . ARG B 1 59 ? -7.045 1.026 -38.962 1.00 21.40 59 ARG B O 1
ATOM 3051 N N . HIS B 1 60 ? -4.963 1.447 -38.212 1.00 14.43 60 HIS B N 1
ATOM 3052 C CA . HIS B 1 60 ? -5.106 0.724 -36.979 1.00 13.50 60 HIS B CA 1
ATOM 3053 C C . HIS B 1 60 ? -5.061 1.737 -35.838 1.00 14.50 60 HIS B C 1
ATOM 3054 O O . HIS B 1 60 ? -4.408 2.797 -35.936 1.00 18.31 60 HIS B O 1
ATOM 3069 N N . GLU B 1 61 ? -5.803 1.449 -34.783 1.00 14.31 61 GLU B N 1
ATOM 3070 C CA . GLU B 1 61 ? -5.802 2.241 -33.567 1.00 15.02 61 GLU B CA 1
ATOM 3071 C C . GLU B 1 61 ? -5.208 1.408 -32.442 1.00 12.13 61 GLU B C 1
ATOM 3072 O O . GLU B 1 61 ? -5.311 0.170 -32.429 1.00 14.30 61 GLU B O 1
ATOM 3084 N N . LEU B 1 62 ? -4.612 2.115 -31.485 1.00 10.33 62 LEU B N 1
ATOM 3085 C CA . LEU B 1 62 ? -4.108 1.537 -30.277 1.00 10.18 62 LEU B CA 1
ATOM 3086 C C . LEU B 1 62 ? -4.584 2.397 -29.110 1.00 9.04 62 LEU B C 1
ATOM 3087 O O . LEU B 1 62 ? -4.331 3.586 -29.081 1.00 10.41 62 LEU B O 1
ATOM 3103 N N . ARG B 1 63 ? -5.256 1.783 -28.151 1.00 8.64 63 ARG B N 1
ATOM 3104 C CA . ARG B 1 63 ? -5.760 2.492 -26.974 1.00 8.54 63 ARG B CA 1
ATOM 3105 C C . ARG B 1 63 ? -4.795 2.269 -25.818 1.00 7.62 63 ARG B C 1
ATOM 3106 O O . ARG B 1 63 ? -4.446 1.120 -25.509 1.00 8.34 63 ARG B O 1
ATOM 3127 N N . VAL B 1 64 ? -4.343 3.370 -25.202 1.00 7.88 64 VAL B N 1
ATOM 3128 C CA . VAL B 1 64 ? -3.336 3.315 -24.147 1.00 8.10 64 VAL B CA 1
ATOM 3129 C C . VAL B 1 64 ? -3.742 4.208 -22.997 1.00 8.32 64 VAL B C 1
ATOM 3130 O O . VAL B 1 64 ? -4.580 5.080 -23.135 1.00 10.13 64 VAL B O 1
ATOM 3143 N N . ARG B 1 65 ? -3.121 3.982 -21.850 1.00 7.65 65 ARG B N 1
ATOM 3144 C CA . ARG B 1 65 ? -3.260 4.884 -20.719 1.00 7.80 65 ARG B CA 1
ATOM 3145 C C . ARG B 1 65 ? -1.889 5.145 -20.136 1.00 7.94 65 ARG B C 1
ATOM 3146 O O . ARG B 1 65 ? -0.981 4.318 -20.224 1.00 8.61 65 ARG B O 1
ATOM 3167 N N . THR B 1 66 ? -1.743 6.309 -19.531 1.00 8.09 66 THR B N 1
ATOM 3168 C CA . THR B 1 66 ? -0.540 6.665 -18.787 1.00 8.12 66 THR B CA 1
ATOM 3169 C C . THR B 1 66 ? -0.735 6.311 -17.342 1.00 8.61 66 THR B C 1
ATOM 3170 O O . THR B 1 66 ? -1.774 6.629 -16.742 1.00 9.85 66 THR B O 1
ATOM 3181 N N . GLY B 1 67 ? 0.285 5.776 -16.704 1.00 9.65 67 GLY B N 1
ATOM 3182 C CA . GLY B 1 67 ? 0.168 5.445 -15.303 1.00 11.53 67 GLY B CA 1
ATOM 3183 C C . GLY B 1 67 ? 1.383 4.774 -14.750 1.00 9.10 67 GLY B C 1
ATOM 3184 O O . GLY B 1 67 ? 2.461 4.928 -15.214 1.00 12.53 67 GLY B O 1
ATOM 3188 N N . GLY B 1 68 ? 1.183 3.986 -13.738 1.00 12.88 68 GLY B N 1
ATOM 3189 C CA . GLY B 1 68 ? 2.268 3.300 -13.049 1.00 13.78 68 GLY B CA 1
ATOM 3190 C C . GLY B 1 68 ? 2.193 3.607 -11.592 1.00 12.29 68 GLY B C 1
ATOM 3191 O O . GLY B 1 68 ? 1.365 4.408 -11.121 1.00 13.09 68 GLY B O 1
ATOM 3195 N N . ASP B 1 69 ? 3.068 2.964 -10.831 1.00 13.57 69 ASP B N 1
ATOM 3196 C CA . ASP B 1 69 ? 3.058 3.157 -9.412 1.00 13.42 69 ASP B CA 1
ATOM 3197 C C . ASP B 1 69 ? 3.226 4.638 -9.078 1.00 11.76 69 ASP B C 1
ATOM 3198 O O . ASP B 1 69 ? 4.114 5.325 -9.576 1.00 13.99 69 ASP B O 1
ATOM 3207 N N . GLY B 1 70 ? 2.396 5.095 -8.151 1.00 12.89 70 GLY B N 1
ATOM 3208 C CA . GLY B 1 70 ? 2.421 6.452 -7.622 1.00 13.44 70 GLY B CA 1
ATOM 3209 C C . GLY B 1 70 ? 1.678 7.518 -8.425 1.00 11.53 70 GLY B C 1
ATOM 3210 O O . GLY B 1 70 ? 1.575 8.661 -7.981 1.00 12.45 70 GLY B O 1
ATOM 3214 N N . TRP B 1 71 ? 1.166 7.163 -9.606 1.00 10.29 71 TRP B N 1
ATOM 3215 C CA . TRP B 1 71 ? 0.513 8.123 -10.496 1.00 9.35 71 TRP B CA 1
ATOM 3216 C C . TRP B 1 71 ? -0.983 8.041 -10.325 1.00 10.20 71 TRP B C 1
ATOM 3217 O O . TRP B 1 71 ? -1.523 6.939 -10.238 1.00 12.40 71 TRP B O 1
ATOM 3238 N N . SER B 1 72 ? -1.641 9.202 -10.318 1.00 9.84 72 SER B N 1
ATOM 3239 C CA . SER B 1 72 ? -3.100 9.304 -10.247 1.00 11.15 72 SER B CA 1
ATOM 3240 C C . SER B 1 72 ? -3.624 10.173 -11.366 1.00 10.04 72 SER B C 1
ATOM 3241 O O . SER B 1 72 ? -3.057 11.224 -11.659 1.00 10.10 72 SER B O 1
ATOM 3249 N N . PRO B 1 73 ? -4.747 9.801 -11.969 1.00 10.47 73 PRO B N 1
ATOM 3250 C CA . PRO B 1 73 ? -5.345 10.666 -12.991 1.00 10.36 73 PRO B CA 1
ATOM 3251 C C . PRO B 1 73 ? -5.604 12.061 -12.462 1.00 10.27 73 PRO B C 1
ATOM 3252 O O . PRO B 1 73 ? -6.058 12.231 -11.320 1.00 11.87 73 PRO B O 1
ATOM 3263 N N . VAL B 1 74 ? -5.337 13.064 -13.273 1.00 10.07 74 VAL B N 1
ATOM 3264 C CA . VAL B 1 74 ? -5.541 14.430 -12.870 1.00 11.48 74 VAL B CA 1
ATOM 3265 C C . VAL B 1 74 ? -7.032 14.746 -12.889 1.00 12.63 74 VAL B C 1
ATOM 3266 O O . VAL B 1 74 ? -7.742 14.425 -13.822 1.00 15.50 74 VAL B O 1
ATOM 3279 N N . LYS B 1 75 ? -7.505 15.326 -11.804 1.00 14.38 75 LYS B N 1
ATOM 3280 C CA . LYS B 1 75 ? -8.903 15.652 -11.617 1.00 16.96 75 LYS B CA 1
ATOM 3281 C C . LYS B 1 75 ? -9.133 17.055 -12.163 1.00 18.26 75 LYS B C 1
ATOM 3282 O O . LYS B 1 75 ? -8.220 17.869 -12.274 1.00 22.75 75 LYS B O 1
ATOM 3301 N N . GLY B 1 76 ? -10.388 17.336 -12.500 1.00 20.57 76 GLY B N 1
ATOM 3302 C CA . GLY B 1 76 ? -10.811 18.665 -12.890 1.00 21.54 76 GLY B CA 1
ATOM 3303 C C . GLY B 1 76 ? -11.023 18.826 -14.374 1.00 19.77 76 GLY B C 1
ATOM 3304 O O . GLY B 1 76 ? -10.525 18.022 -15.209 1.00 19.60 76 GLY B O 1
ATOM 3308 N N . GLU B 1 77 ? -11.769 19.883 -14.699 1.00 20.26 77 GLU B N 1
ATOM 3309 C CA . GLU B 1 77 ? -11.991 20.261 -16.066 1.00 19.25 77 GLU B CA 1
ATOM 3310 C C . GLU B 1 77 ? -10.656 20.546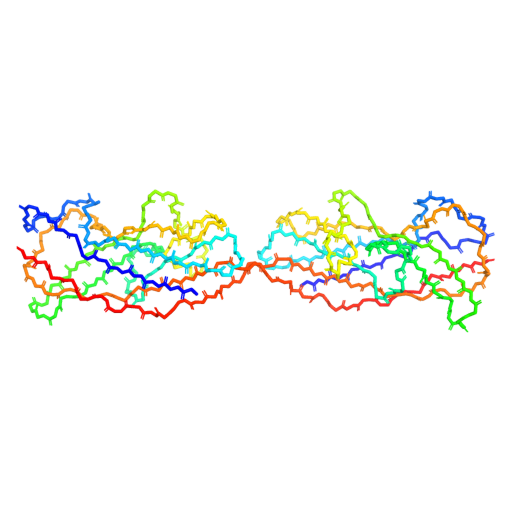 -16.767 1.00 19.34 77 GLU B C 1
ATOM 3311 O O . GLU B 1 77 ? -9.845 21.357 -16.308 1.00 25.47 77 GLU B O 1
ATOM 3323 N N . GLY B 1 78 ? -10.525 19.924 -17.920 1.00 21.49 78 GLY B N 1
ATOM 3324 C CA . GLY B 1 78 ? -9.314 20.013 -18.712 1.00 21.40 78 GLY B CA 1
ATOM 3325 C C . GLY B 1 78 ? -8.129 19.210 -18.193 1.00 19.31 78 GLY B C 1
ATOM 3326 O O . GLY B 1 78 ? -7.021 19.349 -18.717 1.00 20.95 78 GLY B O 1
ATOM 3330 N N . GLY B 1 79 ? -8.332 18.355 -17.198 1.00 17.94 79 GLY B N 1
ATOM 3331 C CA . GLY B 1 79 ? -7.240 17.544 -16.683 1.00 15.65 79 GLY B CA 1
ATOM 3332 C C . GLY B 1 79 ? -6.613 16.650 -17.740 1.00 14.20 79 GLY B C 1
ATOM 3333 O O . GLY B 1 79 ? -7.287 16.037 -18.572 1.00 15.74 79 GLY B O 1
ATOM 3337 N N . LYS B 1 80 ? -5.295 16.565 -17.705 1.00 12.02 80 LYS B N 1
ATOM 3338 C CA . LYS B 1 80 ? -4.525 15.813 -18.682 1.00 11.00 80 LYS B CA 1
ATOM 3339 C C . LYS B 1 80 ? -3.647 14.814 -17.967 1.00 9.55 80 LYS B C 1
ATOM 3340 O O . LYS B 1 80 ? -2.875 15.174 -17.094 1.00 10.17 80 LYS B O 1
ATOM 3359 N N . GLY B 1 81 ? -3.753 13.543 -18.325 1.00 8.72 81 GLY B N 1
ATOM 3360 C CA . GLY B 1 81 ? -2.807 12.567 -17.839 1.00 8.16 81 GLY B CA 1
ATOM 3361 C C . GLY B 1 81 ? -2.890 12.342 -16.337 1.00 8.09 81 GLY B C 1
ATOM 3362 O O . GLY B 1 81 ? -3.982 12.238 -15.762 1.00 8.81 81 GLY B O 1
ATOM 3366 N N . VAL B 1 82 ? -1.706 12.180 -15.756 1.00 7.99 82 VAL B N 1
ATOM 3367 C CA . VAL B 1 82 ? -1.514 11.734 -14.393 1.00 7.79 82 VAL B CA 1
ATOM 3368 C C . VAL B 1 82 ? -0.497 12.611 -13.675 1.00 7.53 82 VAL B C 1
ATOM 3369 O O . VAL B 1 82 ? 0.390 13.209 -14.282 1.00 7.86 82 VAL B O 1
ATOM 3382 N N . SER B 1 83 ? -0.630 12.653 -12.357 1.00 8.42 83 SER B N 1
ATOM 3383 C CA . SER B 1 83 ? 0.297 13.371 -11.506 1.00 8.60 83 SER B CA 1
ATOM 3384 C C . SER B 1 83 ? 0.826 12.482 -10.391 1.00 8.40 83 SER B C 1
ATOM 3385 O O . SER B 1 83 ? 0.230 11.469 -10.040 1.00 9.18 83 SER B O 1
ATOM 3393 N N . ARG B 1 84 ? 1.947 12.897 -9.836 1.00 8.63 84 ARG B N 1
ATOM 3394 C CA . ARG B 1 84 ? 2.620 12.148 -8.791 1.00 9.81 84 ARG B CA 1
ATOM 3395 C C . ARG B 1 84 ? 3.386 13.137 -7.933 1.00 9.56 84 ARG B C 1
ATOM 3396 O O . ARG B 1 84 ? 4.210 13.887 -8.453 1.00 10.11 84 ARG B O 1
ATOM 3417 N N . PRO B 1 85 ? 3.182 13.134 -6.626 1.00 10.74 85 PRO B N 1
ATOM 3418 C CA . PRO B 1 85 ? 3.949 14.019 -5.758 1.00 11.86 85 PRO B CA 1
ATOM 3419 C C . PRO B 1 85 ? 5.376 13.493 -5.565 1.00 10.73 85 PRO B C 1
ATOM 3420 O O . PRO B 1 85 ? 5.610 12.289 -5.586 1.00 12.54 85 PRO B O 1
ATOM 3431 N N . GLY B 1 86 ? 6.307 14.398 -5.338 1.00 11.09 86 GLY B N 1
ATOM 3432 C CA . GLY B 1 86 ? 7.660 14.040 -4.958 1.00 12.30 86 GLY B CA 1
ATOM 3433 C C . GLY B 1 86 ? 8.673 15.104 -5.307 1.00 11.07 86 GLY B C 1
ATOM 3434 O O . GLY B 1 86 ? 8.524 15.849 -6.270 1.00 13.46 86 GLY B O 1
ATOM 3438 N N . GLN B 1 87 ? 9.722 15.162 -4.512 1.00 11.74 87 GLN B N 1
ATOM 3439 C CA . GLN B 1 87 ? 10.782 16.132 -4.685 1.00 12.13 87 GLN B CA 1
ATOM 3440 C C . GLN B 1 87 ? 12.035 15.547 -5.304 1.00 12.13 87 GLN B C 1
ATOM 3441 O O . GLN B 1 87 ? 13.001 16.267 -5.540 1.00 14.50 87 GLN B O 1
ATOM 3455 N N . GLU B 1 88 ? 12.019 14.252 -5.584 1.00 12.41 88 GLU B N 1
ATOM 3456 C CA . GLU B 1 88 ? 13.189 13.563 -6.119 1.00 12.22 88 GLU B CA 1
ATOM 3457 C C . GLU B 1 88 ? 13.448 13.949 -7.577 1.00 11.43 88 GLU B C 1
ATOM 3458 O O . GLU B 1 88 ? 12.586 14.476 -8.273 1.00 11.92 88 GLU B O 1
ATOM 3470 N N . GLU B 1 89 ? 14.639 13.663 -8.056 1.00 11.59 89 GLU B N 1
ATOM 3471 C CA . GLU B 1 89 ? 15.066 14.112 -9.355 1.00 12.28 89 GLU B CA 1
ATOM 3472 C C . GLU B 1 89 ? 14.305 13.490 -10.509 1.00 10.58 89 GLU B C 1
ATOM 3473 O O . GLU B 1 89 ? 14.067 14.160 -11.502 1.00 12.54 89 GLU B O 1
ATOM 3485 N N . GLN B 1 90 ? 13.957 12.209 -10.408 1.00 9.95 90 GLN B N 1
ATOM 3486 C CA . GLN B 1 90 ? 13.287 11.568 -11.538 1.00 9.70 90 GLN B CA 1
ATOM 3487 C C . GLN B 1 90 ? 12.364 10.484 -11.060 1.00 8.99 90 GLN B C 1
ATOM 3488 O O . GLN B 1 90 ? 12.609 9.823 -10.045 1.00 10.26 90 GLN B O 1
ATOM 3502 N N . VAL B 1 91 ? 11.314 10.283 -11.842 1.00 8.23 91 VAL B N 1
ATOM 3503 C CA . VAL B 1 91 ? 10.382 9.194 -11.640 1.00 8.36 91 VAL B CA 1
ATOM 3504 C C . VAL B 1 91 ? 10.062 8.550 -12.981 1.00 7.79 91 VAL B C 1
ATOM 3505 O O .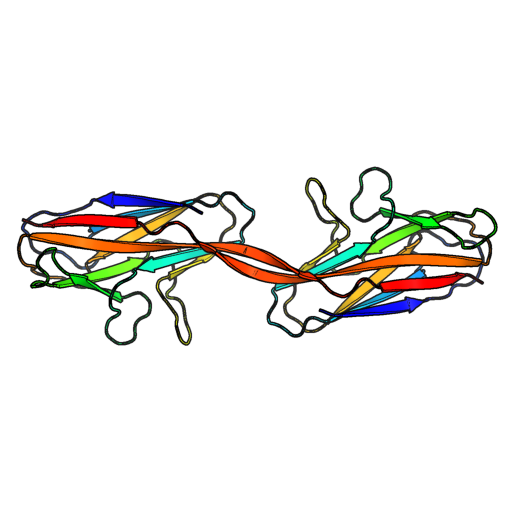 VAL B 1 91 ? 10.156 9.186 -14.036 1.00 9.04 91 VAL B O 1
ATOM 3518 N N . PHE B 1 92 ? 9.674 7.295 -12.912 1.00 7.32 92 PHE B N 1
ATOM 3519 C CA . PHE B 1 92 ? 9.268 6.506 -14.053 1.00 7.42 92 PHE B CA 1
ATOM 3520 C C . PHE B 1 92 ? 7.763 6.474 -14.199 1.00 7.49 92 PHE B C 1
ATOM 3521 O O . PHE B 1 92 ? 7.039 6.546 -13.202 1.00 8.93 92 PHE B O 1
ATOM 3538 N N . PHE B 1 93 ? 7.300 6.304 -15.427 1.00 7.63 93 PHE B N 1
ATOM 3539 C CA . PHE B 1 93 ? 5.876 6.104 -15.725 1.00 7.52 93 PHE B CA 1
ATOM 3540 C C . PHE B 1 93 ? 5.776 5.106 -16.857 1.00 7.61 93 PHE B C 1
ATOM 3541 O O . PHE B 1 93 ? 6.713 4.913 -17.631 1.00 8.78 93 PHE B O 1
ATOM 3558 N N . ASP B 1 94 ? 4.607 4.489 -16.986 1.00 8.23 94 ASP B N 1
ATOM 3559 C CA . ASP B 1 94 ? 4.353 3.542 -18.035 1.00 8.63 94 ASP B CA 1
ATOM 3560 C C . ASP B 1 94 ? 3.261 4.060 -18.988 1.00 8.42 94 ASP B C 1
ATOM 3561 O O . ASP B 1 94 ? 2.337 4.771 -18.595 1.00 9.49 94 ASP B O 1
ATOM 3570 N N . VAL B 1 95 ? 3.377 3.650 -20.236 1.00 8.32 95 VAL B N 1
ATOM 3571 C CA . VAL B 1 95 ? 2.300 3.744 -21.233 1.00 8.20 95 VAL B CA 1
ATOM 3572 C C . VAL B 1 95 ? 1.845 2.306 -21.457 1.00 8.03 95 VAL B C 1
ATOM 3573 O O . VAL B 1 95 ? 2.651 1.450 -21.815 1.00 9.03 95 VAL B O 1
ATOM 3586 N N . MET B 1 96 ? 0.589 2.024 -21.139 1.00 7.66 96 MET B N 1
ATOM 3587 C CA . MET B 1 96 ? 0.070 0.667 -21.088 1.00 8.18 96 MET B CA 1
ATOM 3588 C C . MET B 1 96 ? -1.114 0.514 -22.016 1.00 7.86 96 MET B C 1
ATOM 3589 O O . MET B 1 96 ? -1.897 1.447 -22.219 1.00 8.43 96 MET B O 1
ATOM 3603 N N . ALA B 1 97 ? -1.290 -0.683 -22.543 1.00 8.11 97 ALA B N 1
ATOM 3604 C CA . ALA B 1 97 ? -2.505 -1.011 -23.264 1.00 7.92 97 ALA B CA 1
ATOM 3605 C C . ALA B 1 97 ? -3.722 -0.797 -22.352 1.00 7.74 97 ALA B C 1
ATOM 3606 O O . ALA B 1 97 ? -3.751 -1.284 -21.219 1.00 9.01 97 ALA B O 1
ATOM 3613 N N . ASP B 1 98 ? -4.719 -0.105 -22.883 1.00 7.49 98 ASP B N 1
ATOM 3614 C CA . ASP B 1 98 ? -5.919 0.225 -22.136 1.00 7.90 98 ASP B CA 1
ATOM 3615 C C . ASP B 1 98 ? -7.051 -0.603 -22.700 1.00 8.03 98 ASP B C 1
ATOM 3616 O O . ASP B 1 98 ? -7.644 -0.253 -23.717 1.00 9.18 98 ASP B O 1
ATOM 3625 N N . GLY B 1 99 ? -7.327 -1.714 -22.042 1.00 8.32 99 GLY B N 1
ATOM 3626 C CA . GLY B 1 99 ? -8.215 -2.756 -22.532 1.00 8.87 99 GLY B CA 1
ATOM 3627 C C . GLY B 1 99 ? -7.481 -3.794 -23.360 1.00 8.29 99 GLY B C 1
ATOM 3628 O O . GLY B 1 99 ? -6.520 -3.497 -24.069 1.00 8.88 99 GLY B O 1
ATOM 3632 N N . ASN B 1 100 ? -7.941 -5.043 -23.279 1.00 8.38 100 ASN B N 1
ATOM 3633 C CA . ASN B 1 100 ? -7.395 -6.093 -24.114 1.00 8.04 100 ASN B CA 1
ATOM 3634 C C . ASN B 1 100 ? -7.606 -5.722 -25.576 1.00 8.55 100 ASN B C 1
ATOM 3635 O O . ASN B 1 100 ? -8.734 -5.362 -25.964 1.00 9.73 100 ASN B O 1
ATOM 3646 N N . GLN B 1 101 ? -6.569 -5.874 -26.396 1.00 8.12 101 GLN B N 1
ATOM 3647 C CA . GLN B 1 101 ? -6.623 -5.487 -27.810 1.00 8.42 101 GLN B CA 1
ATOM 3648 C C . GLN B 1 101 ? -5.786 -6.434 -28.632 1.00 8.55 101 GLN B C 1
ATOM 3649 O O . GLN B 1 101 ? -4.798 -6.940 -28.186 1.00 11.35 101 GLN B O 1
ATOM 3663 N N . ASP B 1 102 ? -6.172 -6.596 -29.892 1.00 9.25 102 ASP B N 1
ATOM 3664 C CA . ASP B 1 102 ? -5.392 -7.309 -30.899 1.00 9.00 102 ASP B CA 1
ATOM 3665 C C . ASP B 1 102 ? -4.887 -6.298 -31.886 1.00 9.43 102 ASP B C 1
ATOM 3666 O O . ASP B 1 102 ? -5.676 -5.717 -32.616 1.00 11.83 102 ASP B O 1
ATOM 3675 N N . ILE B 1 103 ? -3.581 -6.070 -31.880 1.00 9.81 103 ILE B N 1
ATOM 3676 C CA . ILE B 1 103 ? -2.971 -4.930 -32.541 1.00 9.81 103 ILE B CA 1
ATOM 3677 C C . ILE B 1 103 ? -2.066 -5.428 -33.669 1.00 10.04 103 ILE B C 1
ATOM 3678 O O . ILE B 1 103 ? -1.131 -6.195 -33.466 1.00 10.31 103 ILE B O 1
ATOM 3694 N N . ALA B 1 104 ? -2.343 -4.955 -34.876 1.00 10.69 104 ALA B N 1
ATOM 3695 C CA . ALA B 1 104 ? -1.554 -5.321 -36.045 1.00 11.02 104 ALA B CA 1
ATOM 3696 C C . ALA B 1 104 ? -0.140 -4.802 -35.897 1.00 10.39 104 ALA B C 1
ATOM 3697 O O . ALA B 1 104 ? 0.069 -3.652 -35.457 1.00 10.78 104 ALA B O 1
ATOM 3704 N N . PRO B 1 105 ? 0.856 -5.577 -36.282 1.00 10.58 105 PRO B N 1
ATOM 3705 C CA . PRO B 1 105 ? 2.220 -5.038 -36.320 1.00 11.85 105 PRO B CA 1
ATOM 3706 C C . PRO B 1 105 ? 2.269 -3.743 -37.119 1.00 11.85 105 PRO B C 1
ATOM 3707 O O . PRO B 1 105 ? 1.589 -3.553 -38.135 1.00 13.15 105 PRO B O 1
ATOM 3718 N N . GLY B 1 106 ? 3.063 -2.814 -36.637 1.00 11.73 106 GLY B N 1
ATOM 3719 C CA . GLY B 1 106 ? 3.177 -1.520 -37.269 1.00 13.48 106 GLY B CA 1
ATOM 3720 C C . GLY B 1 106 ? 3.853 -0.534 -36.379 1.00 11.57 106 GLY B C 1
ATOM 3721 O O . GLY B 1 106 ? 4.236 -0.848 -35.258 1.00 11.90 106 GLY B O 1
ATOM 3725 N N . GLU B 1 107 ? 3.950 0.688 -36.879 1.00 12.18 107 GLU B N 1
ATOM 3726 C CA . GLU B 1 107 ? 4.460 1.811 -36.128 1.00 10.87 107 GLU B CA 1
ATOM 3727 C C . GLU B 1 107 ? 3.311 2.650 -35.600 1.00 11.95 107 GLU B C 1
ATOM 3728 O O . GLU B 1 107 ? 2.451 3.071 -36.347 1.00 15.74 107 GLU B O 1
ATOM 3740 N N . TYR B 1 108 ? 3.317 2.905 -34.307 1.00 10.88 108 TYR B N 1
ATOM 3741 C CA . TYR B 1 108 ? 2.274 3.678 -33.647 1.00 11.08 108 TYR B CA 1
ATOM 3742 C C . TYR B 1 108 ? 2.915 4.853 -32.956 1.00 12.39 108 TYR B C 1
ATOM 3743 O O . TYR B 1 108 ? 3.809 4.700 -32.103 1.00 15.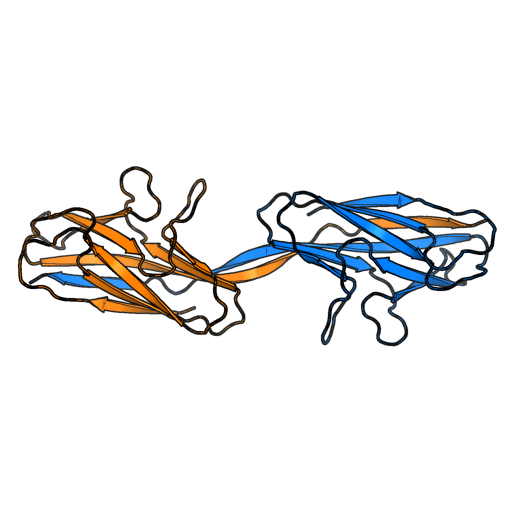98 108 TYR B O 1
ATOM 3761 N N . ARG B 1 109 ? 2.452 6.029 -33.264 1.00 11.61 109 ARG B N 1
ATOM 3762 C CA . ARG B 1 109 ? 3.106 7.212 -32.812 1.00 11.76 109 ARG B CA 1
ATOM 3763 C C . ARG B 1 109 ? 2.290 7.867 -31.777 1.00 12.95 109 ARG B C 1
ATOM 3764 O O . ARG B 1 109 ? 1.057 7.901 -31.883 1.00 14.72 109 ARG B O 1
ATOM 3785 N N . PHE B 1 110 ? 2.954 8.407 -30.776 1.00 13.36 110 PHE B N 1
ATOM 3786 C CA . PHE B 1 110 ? 2.257 9.175 -29.763 1.00 13.74 110 PHE B CA 1
ATOM 3787 C C . PHE B 1 110 ? 3.110 10.246 -29.122 1.00 12.44 110 PHE B C 1
ATOM 3788 O O . PHE B 1 110 ? 4.316 10.049 -28.942 1.00 14.30 110 PHE B O 1
ATOM 3805 N N . SER B 1 111 ? 2.504 11.375 -28.882 1.00 11.19 111 SER B N 1
ATOM 3806 C CA . SER B 1 111 ? 3.187 12.489 -28.337 1.00 10.32 111 SER B CA 1
ATOM 3807 C C . SER B 1 111 ? 2.982 12.489 -26.818 1.00 8.56 111 SER B C 1
ATOM 3808 O O . SER B 1 111 ? 1.848 12.515 -26.343 1.00 9.53 111 SER B O 1
ATOM 3816 N N . VAL B 1 112 ? 4.081 12.502 -26.062 1.00 8.04 112 VAL B N 1
ATOM 3817 C CA . VAL B 1 112 ? 4.039 12.570 -24.611 1.00 7.82 112 VAL B CA 1
ATOM 3818 C C . VAL B 1 112 ? 4.493 13.959 -24.171 1.00 7.19 112 VAL B C 1
ATOM 3819 O O . VAL B 1 112 ? 5.475 14.510 -24.631 1.00 8.55 112 VAL B O 1
ATOM 3832 N N . GLY B 1 113 ? 3.726 14.515 -23.251 1.00 7.29 113 GLY B N 1
ATOM 3833 C CA . GLY B 1 113 ? 4.053 15.739 -22.562 1.00 7.84 113 GLY B CA 1
ATOM 3834 C C . GLY B 1 113 ? 4.373 15.499 -21.117 1.00 6.78 113 GLY B C 1
ATOM 3835 O O . GLY B 1 113 ? 3.977 14.499 -20.528 1.00 7.36 113 GLY B O 1
ATOM 3839 N N . GLY B 1 114 ? 5.095 16.432 -20.520 1.00 7.90 114 GLY B N 1
ATOM 3840 C CA . GLY B 1 114 ? 5.405 16.331 -19.112 1.00 8.44 114 GLY B CA 1
ATOM 3841 C C . GLY B 1 114 ? 5.766 17.660 -18.530 1.00 8.03 114 GLY B C 1
ATOM 3842 O O . GLY B 1 114 ? 6.091 18.607 -19.250 1.00 8.57 114 GLY B O 1
ATOM 3846 N N . ALA B 1 115 ? 5.732 17.726 -17.218 1.00 8.45 115 ALA B N 1
ATOM 3847 C CA . ALA B 1 115 ? 6.083 18.933 -16.503 1.00 8.33 115 ALA B CA 1
ATOM 3848 C C . ALA B 1 115 ? 6.516 18.585 -15.097 1.00 8.98 115 ALA B C 1
ATOM 3849 O O . ALA B 1 115 ? 6.077 17.615 -14.486 1.00 9.74 115 ALA B O 1
ATOM 3856 N N . CYS B 1 116 ? 7.352 19.455 -14.576 1.00 9.71 116 CYS B N 1
ATOM 3857 C CA . CYS B 1 116 ? 7.698 19.528 -13.166 1.00 10.43 116 CYS B CA 1
ATOM 3858 C C . CYS B 1 116 ? 6.785 20.539 -12.486 1.00 10.07 116 CYS B C 1
ATOM 3859 O O . CYS B 1 116 ? 6.555 21.605 -13.026 1.00 12.19 116 CYS B O 1
ATOM 3866 N N . VAL B 1 117 ? 6.266 20.185 -11.325 1.00 10.10 117 VAL B N 1
ATOM 3867 C CA . VAL B 1 117 ? 5.377 21.040 -10.568 1.00 11.07 117 VAL B CA 1
ATOM 3868 C C . VAL B 1 117 ? 6.210 21.831 -9.578 1.00 11.77 117 VAL B C 1
ATOM 3869 O O . VAL B 1 117 ? 6.870 21.250 -8.733 1.00 14.10 117 VAL B O 1
ATOM 3882 N N . VAL B 1 118 ? 6.187 23.149 -9.742 1.00 13.38 118 VAL B N 1
ATOM 3883 C CA . VAL B 1 118 ? 7.049 24.058 -9.010 1.00 15.52 118 VAL B CA 1
ATOM 3884 C C . VAL B 1 118 ? 6.130 25.119 -8.329 1.00 16.73 118 VAL B C 1
ATOM 3885 O O . VAL B 1 118 ? 5.378 25.808 -8.996 1.00 19.73 118 VAL B O 1
ATOM 3898 N N . PRO B 1 119 ? 6.112 25.162 -7.009 1.00 18.38 119 PRO B N 1
ATOM 3899 C CA . PRO B 1 119 ? 5.281 26.171 -6.328 1.00 19.26 119 PRO B CA 1
ATOM 3900 C C . PRO B 1 119 ? 5.721 27.606 -6.744 1.00 16.74 119 PRO B C 1
ATOM 3901 O O . PRO B 1 119 ? 6.930 27.860 -6.853 1.00 16.78 119 PRO B O 1
ATOM 3912 N N . GLN B 1 120 ? 4.774 28.509 -7.006 1.00 15.54 120 GLN B N 1
ATOM 3913 C CA . GLN B 1 120 ? 5.105 29.923 -7.176 1.00 13.34 120 GLN B CA 1
ATOM 3914 C C . GLN B 1 120 ? 4.134 30.719 -6.362 1.00 11.81 120 GLN B C 1
ATOM 3915 O O . GLN B 1 120 ? 2.962 30.380 -6.251 1.00 15.98 120 GLN B O 1
ATOM 3940 N N . GLU B 1 121 ? 4.576 31.859 -5.909 1.00 10.15 121 GLU B N 1
ATOM 3941 C CA . GLU B 1 121 ? 3.714 32.732 -5.153 1.00 10.58 121 GLU B CA 1
ATOM 3942 C C . GLU B 1 121 ? 2.900 33.606 -6.061 1.00 10.54 121 GLU B C 1
ATOM 3943 O O . GLU B 1 121 ? 3.430 34.307 -6.907 1.00 13.68 121 GLU B O 1
ATOM 3955 N N . LYS B 1 122 ? 1.602 33.587 -5.861 1.00 9.80 122 LYS B N 1
ATOM 3956 C CA . LYS B 1 122 ? 0.653 34.420 -6.561 1.00 10.46 122 LYS B CA 1
ATOM 3957 C C . LYS B 1 122 ? 0.300 35.580 -5.639 1.00 10.02 122 LYS B C 1
ATOM 3958 O O . LYS B 1 122 ? -0.320 35.380 -4.591 1.00 9.82 122 LYS B O 1
ATOM 3977 N N . LEU B 1 123 ? 0.731 36.777 -6.019 1.00 10.61 123 LEU B N 1
ATOM 3978 C CA . LEU B 1 123 ? 0.737 37.900 -5.124 1.00 11.21 123 LEU B CA 1
ATOM 3979 C C . LEU B 1 123 ? -0.617 38.565 -5.039 1.00 11.00 123 LEU B C 1
ATOM 3980 O O . LEU B 1 123 ? -1.265 38.804 -6.047 1.00 12.64 123 LEU B O 1
ATOM 3996 N N . ALA B 1 124 ? -0.990 38.926 -3.827 1.00 10.34 124 ALA B N 1
ATOM 3997 C CA . ALA B 1 124 ? -2.068 39.837 -3.583 1.00 10.57 124 ALA B CA 1
ATOM 3998 C C . ALA B 1 124 ? -1.587 41.282 -3.801 1.00 10.44 124 ALA B C 1
ATOM 3999 O O . ALA B 1 124 ? -0.410 41.576 -3.633 1.00 11.95 124 ALA B O 1
ATOM 4006 N N . ALA B 1 125 ? -2.510 42.157 -4.128 1.00 11.06 125 ALA B N 1
ATOM 4007 C CA . ALA B 1 125 ? -2.223 43.587 -4.046 1.00 11.59 125 ALA B CA 1
ATOM 4008 C C . ALA B 1 125 ? -1.923 43.955 -2.597 1.00 11.18 125 ALA B C 1
ATOM 4009 O O . ALA B 1 125 ? -2.650 43.568 -1.687 1.00 11.81 125 ALA B O 1
ATOM 4016 N N . ALA B 1 126 ? -0.875 44.714 -2.383 1.00 11.76 126 ALA B N 1
ATOM 4017 C CA . ALA B 1 126 ? -0.529 45.100 -1.021 1.00 11.67 126 ALA B CA 1
ATOM 4018 C C . ALA B 1 126 ? -1.589 46.023 -0.454 1.00 10.87 126 ALA B C 1
ATOM 4019 O O . ALA B 1 126 ? -2.271 46.755 -1.209 1.00 12.40 126 ALA B O 1
ATOM 4026 N N . LEU B 1 127 ? -1.713 46.033 0.863 1.00 11.11 127 LEU B N 1
ATOM 4027 C CA . LEU B 1 127 ? -2.640 46.901 1.572 1.00 12.54 127 LEU B CA 1
ATOM 4028 C C . LEU B 1 127 ? -1.910 47.852 2.468 1.00 14.40 127 LEU B C 1
ATOM 4029 O O . LEU B 1 127 ? -1.132 47.432 3.301 1.00 16.93 127 LEU B O 1
ATOM 4045 N N . GLU B 1 128 ? -2.214 49.130 2.324 1.00 16.25 128 GLU B N 1
ATOM 4046 C CA . GLU B 1 128 ? -1.872 50.125 3.332 1.00 20.47 128 GLU B CA 1
ATOM 4047 C C . GLU B 1 128 ? -2.941 50.108 4.423 1.00 22.23 128 GLU B C 1
ATOM 4048 O O . GLU B 1 128 ? -4.149 49.957 4.154 1.00 27.12 128 GLU B O 1
ATOM 4060 N N . HIS B 1 129 ? -2.483 50.210 5.659 1.00 18.40 129 HIS B N 1
ATOM 4061 C CA . HIS B 1 129 ? -3.334 50.299 6.825 1.00 19.82 129 HIS B CA 1
ATOM 4062 C C . HIS B 1 129 ? -2.870 51.480 7.645 1.00 17.15 129 HIS B C 1
ATOM 4063 O O . HIS B 1 129 ? -1.678 51.702 7.837 1.00 16.66 129 HIS B O 1
ATOM 4078 N N . HIS B 1 130 ? -3.834 52.237 8.132 1.00 17.40 130 HIS B N 1
ATOM 4079 C CA . HIS B 1 130 ? -3.606 53.360 9.051 1.00 17.47 130 HIS B CA 1
ATOM 4080 C C . HIS B 1 130 ? -4.126 53.005 10.489 1.00 21.94 130 HIS B C 1
ATOM 4081 O O . HIS B 1 130 ? -5.326 52.708 10.648 1.00 24.56 130 HIS B O 1
ATOM 4096 N N . HIS B 1 131 ? -3.203 52.948 11.477 1.00 24.92 131 HIS B N 1
ATOM 4097 C CA . HIS B 1 131 ? -3.412 52.641 12.924 1.00 26.13 131 HIS B CA 1
ATOM 4098 C C . HIS B 1 131 ? -3.386 54.017 13.607 1.00 26.01 131 HIS B C 1
ATOM 4099 O O . HIS B 1 131 ? -2.360 54.672 13.624 1.00 25.24 131 HIS B O 1
ATOM 4114 N N . HIS B 1 132 ? -4.489 54.471 14.168 1.00 26.34 132 HIS B N 1
ATOM 4115 C CA . HIS B 1 132 ? -4.459 55.706 14.939 1.00 26.08 132 HIS B CA 1
ATOM 4116 C C . HIS B 1 132 ? -4.320 55.366 16.416 1.00 24.56 132 HIS B C 1
ATOM 4117 O O . HIS B 1 132 ? -5.110 54.591 16.933 1.00 25.88 132 HIS B O 1
ATOM 4132 N N . HIS B 1 133 ? -3.277 55.902 17.059 1.00 23.72 133 HIS B N 1
ATOM 4133 C CA . HIS B 1 133 ? -2.990 55.717 18.482 1.00 24.51 133 HIS B CA 1
ATOM 4134 C C . HIS B 1 133 ? -3.102 57.081 19.148 1.00 26.29 133 HIS B C 1
ATOM 4135 O O . HIS B 1 133 ? -2.464 58.035 18.713 1.00 26.45 133 HIS B O 1
ATOM 4150 N N . HIS B 1 134 ? -3.898 57.199 20.202 1.00 29.57 134 HIS B N 1
ATOM 4151 C CA . HIS B 1 134 ? -3.980 58.478 20.898 1.00 33.03 134 HIS B CA 1
ATOM 4152 C C . HIS B 1 134 ? -3.016 58.555 22.074 1.00 35.51 134 HIS B C 1
ATOM 4153 O O . HIS B 1 134 ? -3.152 59.343 23.007 1.00 36.53 134 HIS B O 1
#

Secondary structure (DSSP, 8-state):
-EEEEEE----SSPBPTT-EEEEEEEE--S--SEEEEEESSEE-TT-SSEEEEEETTSS-EEEEEEE-TT-EEPPSTT--SEEEE--SSEEEEEEEESSSB---SEEEEEEEEEEEEEEEEEEPPPEEEEEEE-/-EEEEEE---SSSEE-TT-EEEEEEEE--S--SEEEEEESSEESTT-TTEEEEEESSS--EEEEEEE-TT-EEPPSTT--SEEEE--SSEEEEEEEESS-EE--SEEEEEEEEEEEEEEEEEEPPPEEEEEEE-

Organism: Escherichia coli (NCBI:txid562)

Radius of gyration: 26.97 Å; Cα contacts (8 Å, |Δi|>4): 765; chains: 2; bounding box: 32×74×69 Å

B-factor: mean 15.35, std 7.95, range [6.31, 55.38]

InterPro domains:
  IPR008394 Enterobacteria AfaD invasin [PF05775] (39-138)
  IPR008394 Enterobacteria AfaD invasin [cd18776] (27-143)
  IPR008966 Adhesion domain superfamily [SSF49401] (29-146)
  IPR037028 Dr-adhesin superfamily [G3DSA:2.60.40.1570] (22-147)

Foldseek 3Di:
DDKDKDAADDDQDKFAAFGFGIKMKDFDDAFFWWKFKFWPADAPPPFQFWHWFAFPVRPWIFIKGKADPQWDFDDDDPTHHTMHTDRDGMDMMTITGHHTGRIDDGHIDTGMDMDTHHDDDDDDDDDDDDDDDD/DDKDKDADDDDAQKFAFFRFGMKMKDFDDPFFFWKFKFWPADADPPFQFKHKWAFPDDTWIFIKGKADPQWDFDDDDPTHHTMHTDGDGMDMITIGGHHIDRTDDGDIDIGMDMDTHHDDDDDDDDDDDDDDDD

CATH classification: 2.60.40.1570

Sequence (268 aa):
AELHLESRGGSGTQLRDGAKVATGRIICREAHTGFHVWMNERQVDGRAERYVVQSKDGRHELRVRTGGDGWSPVKGEGGKGVSRPGQEEQVFFDVMADGNQDIAPGEYRFSVGGACVVPQEKLAAALEHHHHHHAELHLESRGGSGTQLRDGAKVATGRIICREAHTGFHVWMNERQVDGRAERYVVQSKDGRHELRVRTGGDGWSPVKGEGGKGVSRPGQEEQVFFDVMADGNQDIAPGEYRFSVGGACVVPQEKLAAALEHHHHHH

Nearest PDB structures (foldseek):
  2axw-assembly1_B  TM=1.008E+00  e=3.646E-24  Escherichia coli
  5d55-assembly1_A  TM=8.546E-01  e=3.382E-13  Escherichia coli
  2ixq-assembly1_A  TM=7.552E-01  e=7.588E-14  Escherichia coli
  5d55-assembly1_B  TM=8.346E-01  e=7.844E-12  Escherichia coli
  5y9g-assembly2_B  TM=8.611E-01  e=8.681E-09  Salmonella enterica subsp. enterica serovar Enteritidis